Protein AF-A0A101AL68-F1 (afdb_monomer)

Sequence (251 aa):
MGITVAVKVLGAETIEESASRLRWLVDSQDAKARQTELLWCRTDDALAAAITIKASRQQLGAQGELRYRAATPAPEAPRRSYLDDWSFAATLPALMWPTWCEKLLADTSVDADMRRALSIATLIVGSNITIGGAEKLLSARPSHRTVNEQLELLYSLPRWNSICRTLISLSDYLVTQGSEIDYARRRKLVYSARLEWQDWLRIRGESADETLPRTAPQQPDQALVHLRRLGIDEPVEWHPPLKIIGVADLT

Nearest PDB structures (foldseek):
  6veh-assembly1_A  TM=2.221E-01  e=4.799E+00  synthetic construct
  7p0h-assembly2_B  TM=1.847E-01  e=5.526E+00  synthetic construct

Structure (mmCIF, N/CA/C/O backbone):
data_AF-A0A101AL68-F1
#
_entry.id   AF-A0A101AL68-F1
#
loop_
_atom_site.group_PDB
_atom_site.id
_atom_site.type_symbol
_atom_site.label_atom_id
_atom_site.label_alt_id
_atom_site.label_comp_id
_atom_site.label_asym_id
_atom_site.label_entity_id
_atom_site.label_seq_id
_atom_site.pdbx_PDB_ins_code
_atom_site.Cartn_x
_atom_site.Cartn_y
_atom_site.Cartn_z
_atom_site.occupancy
_atom_site.B_iso_or_equiv
_atom_site.auth_seq_id
_atom_site.auth_comp_id
_atom_site.auth_asym_id
_atom_site.auth_atom_id
_atom_site.pdbx_PDB_model_num
ATOM 1 N N . MET A 1 1 ? -19.527 -3.388 33.905 1.00 48.84 1 MET A N 1
ATOM 2 C CA . MET A 1 1 ? -19.255 -2.333 32.900 1.00 48.84 1 MET A CA 1
ATOM 3 C C . MET A 1 1 ? -18.747 -2.898 31.571 1.00 48.84 1 MET A C 1
ATOM 5 O O . MET A 1 1 ? -19.341 -2.564 30.557 1.00 48.84 1 MET A O 1
ATOM 9 N N . GLY A 1 2 ? -17.742 -3.789 31.546 1.00 54.50 2 GLY A N 1
ATOM 10 C CA . GLY A 1 2 ? -17.200 -4.354 30.290 1.00 54.50 2 GLY A CA 1
ATOM 11 C C . GLY A 1 2 ? -18.216 -5.092 29.400 1.00 54.50 2 GLY A C 1
ATOM 12 O O . GLY A 1 2 ? -18.277 -4.833 28.205 1.00 54.50 2 GLY A O 1
ATOM 13 N N . ILE A 1 3 ? -19.088 -5.925 29.981 1.00 53.38 3 ILE A N 1
ATOM 14 C CA . ILE A 1 3 ? -20.116 -6.673 29.226 1.00 53.38 3 ILE A CA 1
ATOM 15 C C . ILE A 1 3 ? -21.142 -5.728 28.574 1.00 53.38 3 ILE A C 1
ATOM 17 O O . ILE A 1 3 ? -21.528 -5.925 27.430 1.00 53.38 3 ILE A O 1
ATOM 21 N N . THR A 1 4 ? -21.548 -4.654 29.258 1.00 59.78 4 THR A N 1
ATOM 22 C CA . THR A 1 4 ? -22.505 -3.670 28.722 1.00 59.78 4 THR A CA 1
ATOM 23 C C . THR A 1 4 ? -21.930 -2.891 27.537 1.00 59.78 4 THR A C 1
ATOM 25 O O . THR A 1 4 ? -22.662 -2.567 26.606 1.00 59.78 4 THR A O 1
ATOM 28 N N . VAL A 1 5 ? -20.624 -2.602 27.553 1.00 61.53 5 VAL A N 1
ATOM 29 C CA . VAL A 1 5 ? -19.927 -1.968 26.424 1.00 61.53 5 VAL A CA 1
ATOM 30 C C . VAL A 1 5 ? -19.798 -2.951 25.263 1.00 61.53 5 VAL A C 1
ATOM 32 O O . VAL A 1 5 ? -20.159 -2.593 24.149 1.00 61.53 5 VAL A O 1
ATOM 35 N N . ALA A 1 6 ? -19.393 -4.198 25.520 1.00 66.88 6 ALA A N 1
ATOM 36 C CA . ALA A 1 6 ? -19.307 -5.234 24.490 1.00 66.88 6 ALA A CA 1
ATOM 37 C C . ALA A 1 6 ? -20.660 -5.475 23.794 1.00 66.88 6 ALA A C 1
ATOM 39 O O . ALA A 1 6 ? -20.727 -5.481 22.571 1.00 66.88 6 ALA A O 1
ATOM 40 N N . VAL A 1 7 ? -21.758 -5.561 24.553 1.00 66.31 7 VAL A N 1
ATOM 41 C CA . VAL A 1 7 ? -23.117 -5.713 23.999 1.00 66.31 7 VAL A CA 1
ATOM 42 C C . VAL A 1 7 ? -23.537 -4.490 23.177 1.00 66.31 7 VAL A C 1
ATOM 44 O O . VAL A 1 7 ? -24.145 -4.643 22.123 1.00 66.31 7 VAL A O 1
ATOM 47 N N . LYS A 1 8 ? -23.181 -3.268 23.598 1.00 68.44 8 LYS A N 1
ATOM 48 C CA . LYS A 1 8 ? -23.453 -2.050 22.814 1.00 68.44 8 LYS A CA 1
ATOM 49 C C . LYS A 1 8 ? -22.601 -1.949 21.547 1.00 68.44 8 LYS A C 1
ATOM 51 O O . LYS A 1 8 ? -23.062 -1.370 20.571 1.00 68.44 8 LYS A O 1
ATOM 56 N N . VAL A 1 9 ? -21.375 -2.464 21.552 1.00 72.75 9 VAL A N 1
ATOM 57 C CA . VAL A 1 9 ? -20.503 -2.481 20.367 1.00 72.75 9 VAL A CA 1
ATOM 58 C C . VAL A 1 9 ? -20.980 -3.538 19.369 1.00 72.75 9 VAL A C 1
ATOM 60 O O . VAL A 1 9 ? -21.075 -3.238 18.183 1.00 72.75 9 VAL A O 1
ATOM 63 N N . LEU A 1 10 ? -21.343 -4.732 19.842 1.00 73.25 10 LEU A N 1
ATOM 64 C CA . LEU A 1 10 ? -21.830 -5.837 19.005 1.00 73.25 10 LEU A CA 1
ATOM 65 C C . LEU A 1 10 ? -23.271 -5.641 18.512 1.00 73.25 10 LEU A C 1
ATOM 67 O O . LEU A 1 10 ? -23.647 -6.204 17.494 1.00 73.25 10 LEU A O 1
ATOM 71 N N . GLY A 1 11 ? -24.075 -4.849 19.224 1.00 71.06 11 GLY A N 1
ATOM 72 C CA . GLY A 1 11 ? -25.454 -4.530 18.848 1.00 71.06 11 GLY A CA 1
ATOM 73 C C . GLY A 1 11 ? -25.608 -3.328 17.912 1.00 71.06 11 GLY A C 1
ATOM 74 O O . GLY A 1 11 ? -26.723 -2.837 17.769 1.00 71.06 11 GLY A O 1
ATOM 75 N N . ALA A 1 12 ? -24.522 -2.787 17.353 1.00 80.25 12 ALA A N 1
ATOM 76 C CA . ALA A 1 12 ? -24.603 -1.735 16.340 1.00 80.25 12 ALA A CA 1
ATOM 77 C C . ALA A 1 12 ? -24.839 -2.346 14.949 1.00 80.25 12 ALA A C 1
ATOM 79 O O . ALA A 1 12 ? -24.386 -3.454 14.670 1.00 80.25 12 ALA A O 1
ATOM 80 N N . GLU A 1 13 ? -25.525 -1.621 14.067 1.00 78.31 13 GLU A N 1
ATOM 81 C CA . GLU A 1 13 ? -25.899 -2.147 12.744 1.00 78.31 13 GLU A CA 1
ATOM 82 C C . GLU A 1 13 ? -24.726 -2.142 11.753 1.00 78.31 13 GLU A C 1
ATOM 84 O O . GLU A 1 13 ? -24.765 -2.823 10.728 1.00 78.31 13 GLU A O 1
ATOM 89 N N . THR A 1 14 ? -23.664 -1.380 12.046 1.00 85.88 14 THR A N 1
ATOM 90 C CA . THR A 1 14 ? -22.509 -1.218 11.155 1.00 85.88 14 THR A CA 1
ATOM 91 C C . THR A 1 14 ? -21.177 -1.237 11.904 1.00 85.88 14 THR A C 1
ATOM 93 O O . THR A 1 14 ? -21.075 -0.784 13.045 1.00 85.88 14 THR A O 1
ATOM 96 N N . ILE A 1 15 ? -20.119 -1.676 11.211 1.00 86.31 15 ILE A N 1
ATOM 97 C CA . ILE A 1 15 ? -18.734 -1.663 11.717 1.00 86.31 15 ILE A CA 1
ATOM 98 C C . ILE A 1 15 ? -18.300 -0.241 12.111 1.00 86.31 15 ILE A C 1
ATOM 100 O O . ILE A 1 15 ? -17.622 -0.061 13.119 1.00 86.31 15 ILE A O 1
ATOM 104 N N . GLU A 1 16 ? -18.704 0.779 11.349 1.00 86.69 16 GLU A N 1
ATOM 105 C CA . GLU A 1 16 ? -18.367 2.187 11.614 1.00 86.69 16 GLU A CA 1
ATOM 106 C C . GLU A 1 16 ? -18.960 2.681 12.944 1.00 86.69 16 GLU A C 1
ATOM 108 O O . GLU A 1 16 ? -18.295 3.368 13.727 1.00 86.69 16 GLU A O 1
ATOM 113 N N . GLU A 1 17 ? -20.204 2.296 13.227 1.00 86.25 17 GLU A N 1
ATOM 114 C CA . GLU A 1 17 ? -20.881 2.647 14.468 1.00 86.25 17 GLU A CA 1
ATOM 115 C C . GLU A 1 17 ? -20.278 1.895 15.662 1.00 86.25 17 GLU A C 1
ATOM 117 O O . GLU A 1 17 ? -19.965 2.512 16.687 1.00 86.25 17 GLU A O 1
ATOM 122 N N . SER A 1 18 ? -20.031 0.588 15.518 1.00 85.81 18 SER A N 1
ATOM 123 C CA . SER A 1 18 ? -19.309 -0.212 16.516 1.00 85.81 18 SER A CA 1
ATOM 124 C C . SER A 1 18 ? -17.944 0.398 16.842 1.00 85.81 18 SER A C 1
ATOM 126 O O . SER A 1 18 ? -17.601 0.575 18.012 1.00 85.81 18 SER A O 1
ATOM 128 N N . ALA A 1 19 ? -17.183 0.778 15.815 1.00 86.69 19 ALA A N 1
ATOM 129 C CA . ALA A 1 19 ? -15.858 1.370 15.952 1.00 86.69 19 ALA A CA 1
ATOM 130 C C . ALA A 1 19 ? -15.898 2.732 16.648 1.00 86.69 19 ALA A C 1
ATOM 132 O O . ALA A 1 19 ? -15.081 3.009 17.524 1.00 86.69 19 ALA A O 1
ATOM 133 N N . SER A 1 20 ? -16.881 3.569 16.311 1.00 87.31 20 SER A N 1
ATOM 134 C CA . SER A 1 20 ? -17.106 4.853 16.984 1.00 87.31 20 SER A CA 1
ATOM 135 C C . SER A 1 20 ? -17.382 4.672 18.479 1.00 87.31 20 SER A C 1
ATOM 137 O O . SER A 1 20 ? -16.854 5.420 19.300 1.00 87.31 20 SER A O 1
ATOM 139 N N . ARG A 1 21 ? -18.146 3.636 18.849 1.00 87.62 21 ARG A N 1
ATOM 140 C CA . ARG A 1 21 ? -18.435 3.288 20.251 1.00 87.62 21 ARG A CA 1
ATOM 141 C C . ARG A 1 21 ? -17.226 2.695 20.985 1.00 87.62 21 ARG A C 1
ATOM 143 O O . ARG A 1 21 ? -17.147 2.832 22.205 1.00 87.62 21 ARG A O 1
ATOM 150 N N . LEU A 1 22 ? -16.298 2.055 20.270 1.00 86.62 22 LEU A N 1
ATOM 151 C CA . LEU A 1 22 ? -15.074 1.466 20.827 1.00 86.62 22 LEU A CA 1
ATOM 152 C C . LEU A 1 22 ? -13.919 2.478 20.952 1.00 86.62 22 LEU A C 1
ATOM 154 O O . LEU A 1 22 ? -13.012 2.276 21.754 1.00 86.62 22 LEU A O 1
ATOM 158 N N . ARG A 1 23 ? -13.960 3.582 20.196 1.00 86.88 23 ARG A N 1
ATOM 159 C CA . ARG A 1 23 ? -12.843 4.529 20.044 1.00 86.88 23 ARG A CA 1
ATOM 160 C C . ARG A 1 23 ? -12.264 5.044 21.362 1.00 86.88 23 ARG A C 1
ATOM 162 O O . ARG A 1 23 ? -11.053 5.025 21.525 1.00 86.88 23 ARG A O 1
ATOM 169 N N . TRP A 1 24 ? -13.108 5.411 22.327 1.00 87.44 24 TRP A N 1
ATOM 170 C CA . TRP A 1 24 ? -12.647 5.905 23.634 1.00 87.44 24 TRP A CA 1
ATOM 171 C C . TRP A 1 24 ? -11.748 4.900 24.373 1.00 87.44 24 TRP A C 1
ATOM 173 O O . TRP A 1 24 ? -10.845 5.301 25.104 1.00 87.44 24 TRP A O 1
ATOM 183 N N . LEU A 1 25 ? -11.990 3.596 24.191 1.00 85.50 25 LEU A N 1
ATOM 184 C CA . LEU A 1 25 ? -11.194 2.547 24.815 1.00 85.50 25 LEU A CA 1
ATOM 185 C C . LEU A 1 25 ? -9.835 2.445 24.130 1.00 85.50 25 LEU A C 1
ATOM 187 O O . LEU A 1 25 ? -8.821 2.409 24.820 1.00 85.50 25 LEU A O 1
ATOM 191 N N . VAL A 1 26 ? -9.812 2.459 22.795 1.00 85.44 26 VAL A N 1
ATOM 192 C CA . VAL A 1 26 ? -8.568 2.468 22.011 1.00 85.44 26 VAL A CA 1
ATOM 193 C C . VAL A 1 26 ? -7.727 3.694 22.366 1.00 85.44 26 VAL A C 1
ATOM 195 O O . VAL A 1 26 ? -6.546 3.558 22.661 1.00 85.44 26 VAL A O 1
ATOM 198 N N . ASP A 1 27 ? -8.337 4.875 22.442 1.00 85.81 27 ASP A N 1
ATOM 199 C CA . ASP A 1 27 ? -7.639 6.120 22.780 1.00 85.81 27 ASP A CA 1
ATOM 200 C C . ASP A 1 27 ? -7.044 6.105 24.199 1.00 85.81 27 ASP A C 1
ATOM 202 O O . ASP A 1 27 ? -6.038 6.765 24.456 1.00 85.81 27 ASP A O 1
ATOM 206 N N . SER A 1 28 ? -7.632 5.333 25.121 1.00 84.94 28 SER A N 1
ATOM 207 C CA . SER A 1 28 ? -7.125 5.176 26.490 1.00 84.94 28 SER A CA 1
ATOM 208 C C . SER A 1 28 ? -5.932 4.218 26.612 1.00 84.94 28 SER A C 1
ATOM 210 O O . SER A 1 28 ? -5.265 4.198 27.648 1.00 84.94 28 SER A O 1
ATOM 212 N N . GLN A 1 29 ? -5.651 3.423 25.576 1.00 85.44 29 GLN A N 1
ATOM 213 C CA . GLN A 1 29 ? -4.547 2.470 25.574 1.00 85.44 29 GLN A CA 1
ATOM 214 C C . GLN A 1 29 ? -3.215 3.127 25.191 1.00 85.44 29 GLN A C 1
ATOM 216 O O . GLN A 1 29 ? -3.126 3.969 24.288 1.00 85.44 29 GLN A O 1
ATOM 221 N N . ASP A 1 30 ? -2.128 2.649 25.800 1.00 86.62 30 ASP A N 1
ATOM 222 C CA . ASP A 1 30 ? -0.790 3.017 25.351 1.00 86.62 30 ASP A CA 1
ATOM 223 C C . ASP A 1 30 ? -0.505 2.505 23.921 1.00 86.62 30 ASP A C 1
ATOM 225 O O . ASP A 1 30 ? -1.186 1.632 23.376 1.00 86.62 30 ASP A O 1
ATOM 229 N N . ALA A 1 31 ? 0.505 3.084 23.267 1.00 81.50 31 ALA A N 1
ATOM 230 C CA . ALA A 1 31 ? 0.826 2.755 21.877 1.00 81.50 31 ALA A CA 1
ATOM 231 C C . ALA A 1 31 ? 1.246 1.285 21.674 1.00 81.50 31 ALA A C 1
ATOM 233 O O . ALA A 1 31 ? 0.980 0.712 20.617 1.00 81.50 31 ALA A O 1
ATOM 234 N N . LYS A 1 32 ? 1.882 0.663 22.674 1.00 83.38 32 LYS A N 1
ATOM 235 C CA . LYS A 1 32 ? 2.374 -0.718 22.593 1.00 83.38 32 LYS A CA 1
ATOM 236 C C . LYS A 1 32 ? 1.227 -1.718 22.729 1.00 83.38 32 LYS A C 1
ATOM 238 O O . LYS A 1 32 ? 1.194 -2.702 21.989 1.00 83.38 32 LYS A O 1
ATOM 243 N N . ALA A 1 33 ? 0.297 -1.464 23.645 1.00 81.62 33 ALA A N 1
ATOM 244 C CA . ALA A 1 33 ? -0.925 -2.235 23.822 1.00 81.62 33 ALA A CA 1
ATOM 245 C C . ALA A 1 33 ? -1.748 -2.229 22.529 1.00 81.62 33 ALA A C 1
ATOM 247 O O . ALA A 1 33 ? -2.034 -3.299 21.997 1.00 81.62 33 ALA A O 1
ATOM 248 N N . ARG A 1 34 ? -1.969 -1.049 21.933 1.00 82.75 34 ARG A N 1
ATOM 249 C CA . ARG A 1 34 ? -2.673 -0.923 20.645 1.00 82.75 34 ARG A CA 1
ATOM 250 C C . ARG A 1 34 ? -1.986 -1.661 19.509 1.00 82.75 34 ARG A C 1
ATOM 252 O O . ARG A 1 34 ? -2.632 -2.369 18.745 1.00 82.75 34 ARG A O 1
ATOM 259 N N . GLN A 1 35 ? -0.667 -1.513 19.383 1.00 81.50 35 GLN A N 1
ATOM 260 C CA . GLN A 1 35 ? 0.085 -2.231 18.355 1.00 81.50 35 GLN A CA 1
ATOM 261 C C . GLN A 1 35 ? -0.032 -3.747 18.541 1.00 81.50 35 GLN A C 1
ATOM 263 O O . GLN A 1 35 ? -0.154 -4.476 17.561 1.00 81.50 35 GLN A O 1
ATOM 268 N N . THR A 1 36 ? -0.013 -4.215 19.790 1.00 83.88 36 THR A N 1
ATOM 269 C CA . THR A 1 36 ? -0.217 -5.628 20.110 1.00 83.88 36 THR A CA 1
ATOM 270 C C . THR A 1 36 ? -1.622 -6.063 19.703 1.00 83.88 36 THR A C 1
ATOM 272 O O . THR A 1 36 ? -1.741 -7.029 18.966 1.00 83.88 36 THR A O 1
ATOM 275 N N . GLU A 1 37 ? -2.667 -5.321 20.067 1.00 83.69 37 GLU A N 1
ATOM 276 C CA . GLU A 1 37 ? -4.055 -5.627 19.685 1.00 83.69 37 GLU A CA 1
ATOM 277 C C . GLU A 1 37 ? -4.233 -5.711 18.155 1.00 83.69 37 GLU A C 1
ATOM 279 O O . GLU A 1 37 ? -4.806 -6.666 17.630 1.00 83.69 37 GLU A O 1
ATOM 284 N N . LEU A 1 38 ? -3.637 -4.777 17.409 1.00 84.75 38 LEU A N 1
ATOM 285 C CA . LEU A 1 38 ? -3.665 -4.783 15.942 1.00 84.75 38 LEU A CA 1
ATOM 286 C C . LEU A 1 38 ? -2.957 -5.998 15.324 1.00 84.75 38 LEU A C 1
ATOM 288 O O . LEU A 1 38 ? -3.383 -6.495 14.282 1.00 84.75 38 LEU A O 1
ATOM 292 N N . LEU A 1 39 ? -1.895 -6.507 15.954 1.00 82.81 39 LEU A N 1
ATOM 293 C CA . LEU A 1 39 ? -1.222 -7.726 15.491 1.00 82.81 39 LEU A CA 1
ATOM 294 C C . LEU A 1 39 ? -2.100 -8.973 15.679 1.00 82.81 39 LEU A C 1
ATOM 296 O O . LEU A 1 39 ? -2.004 -9.909 14.883 1.00 82.81 39 LEU A O 1
ATOM 300 N N . TRP A 1 40 ? -2.963 -8.979 16.697 1.00 83.75 40 TRP A N 1
ATOM 301 C CA . TRP A 1 40 ? -3.857 -10.098 17.015 1.00 83.75 40 TRP A CA 1
ATOM 302 C C . TRP A 1 40 ? -5.105 -10.117 16.127 1.00 83.75 40 TRP A C 1
ATOM 304 O O . TRP A 1 40 ? -5.641 -11.188 15.854 1.00 83.75 40 TRP A O 1
ATOM 314 N N . CYS A 1 41 ? -5.461 -8.981 15.518 1.00 84.62 41 CYS A N 1
ATOM 315 C CA . CYS A 1 41 ? -6.544 -8.884 14.531 1.00 84.62 41 CYS A CA 1
ATOM 316 C C . CYS A 1 41 ? -6.396 -9.863 13.346 1.00 84.62 41 CYS A C 1
ATOM 318 O O . CYS A 1 41 ? -7.359 -10.125 12.629 1.00 84.62 41 CYS A O 1
ATOM 320 N N . ARG A 1 42 ? -5.195 -10.408 13.095 1.00 80.12 42 ARG A N 1
ATOM 321 C CA . ARG A 1 42 ? -4.991 -11.457 12.082 1.00 80.12 42 ARG A CA 1
ATOM 322 C C . ARG A 1 42 ? -5.593 -12.805 12.491 1.00 80.12 42 ARG A C 1
ATOM 324 O O . ARG A 1 42 ? -5.991 -13.568 11.613 1.00 80.12 42 ARG A O 1
ATOM 331 N N . THR A 1 43 ? -5.585 -13.113 13.783 1.00 80.62 43 THR A N 1
ATOM 332 C CA . THR A 1 43 ? -6.052 -14.382 14.362 1.00 80.62 43 THR A CA 1
ATOM 333 C C . THR A 1 43 ? -7.461 -14.297 14.940 1.00 80.62 43 THR A C 1
ATOM 335 O O . THR A 1 43 ? -8.079 -15.337 15.148 1.00 80.62 43 THR A O 1
ATOM 338 N N . ASP A 1 44 ? -7.956 -13.085 15.184 1.00 79.62 44 ASP A N 1
ATOM 339 C CA . ASP A 1 44 ? -9.293 -12.840 15.720 1.00 79.62 44 ASP A CA 1
ATOM 340 C C . ASP A 1 44 ? -10.409 -13.083 14.692 1.00 79.62 44 ASP A C 1
ATOM 342 O O . ASP A 1 44 ? -10.183 -13.204 13.483 1.00 79.62 44 ASP A O 1
ATOM 346 N N . ASP A 1 45 ? -11.647 -13.113 15.194 1.00 85.00 45 ASP A N 1
ATOM 347 C CA . ASP A 1 45 ? -12.843 -13.079 14.358 1.00 85.00 45 ASP A CA 1
ATOM 348 C C . ASP A 1 45 ? -12.839 -11.845 13.438 1.00 85.00 45 ASP A C 1
ATOM 350 O O . ASP A 1 45 ? -12.492 -10.735 13.853 1.00 85.00 45 ASP A O 1
ATOM 354 N N . ALA A 1 46 ? -13.244 -12.035 12.179 1.00 84.81 46 ALA A N 1
ATOM 355 C CA . ALA A 1 46 ? -13.141 -11.008 11.145 1.00 84.81 46 ALA A CA 1
ATOM 356 C C . ALA A 1 46 ? -13.929 -9.733 11.488 1.00 84.81 46 ALA A C 1
ATOM 358 O O . ALA A 1 46 ? -13.483 -8.635 11.151 1.00 84.81 46 ALA A O 1
ATOM 359 N N . LEU A 1 47 ? -15.071 -9.858 12.175 1.00 86.06 47 LEU A N 1
ATOM 360 C CA . LEU A 1 47 ? -15.879 -8.708 12.571 1.00 86.06 47 LEU A CA 1
ATOM 361 C C . LEU A 1 47 ? -15.211 -7.935 13.713 1.00 86.06 47 LEU A C 1
ATOM 363 O O . LEU A 1 47 ? -15.118 -6.710 13.650 1.00 86.06 47 LEU A O 1
ATOM 367 N N . ALA A 1 48 ? -14.708 -8.641 14.728 1.00 85.12 48 ALA A N 1
ATOM 368 C CA . ALA A 1 48 ? -13.999 -8.025 15.849 1.00 85.12 48 ALA A CA 1
ATOM 369 C C . ALA A 1 48 ? -12.731 -7.293 15.376 1.00 85.12 48 ALA A C 1
ATOM 371 O O . ALA A 1 48 ? -12.545 -6.116 15.688 1.00 85.12 48 ALA A O 1
ATOM 372 N N . ALA A 1 49 ? -11.925 -7.951 14.537 1.00 87.56 49 ALA A N 1
ATOM 373 C CA . ALA A 1 49 ? -10.742 -7.365 13.918 1.00 87.56 49 ALA A CA 1
ATOM 374 C C . ALA A 1 49 ? -11.082 -6.092 13.126 1.00 87.56 49 ALA A C 1
ATOM 376 O O . ALA A 1 49 ? -10.425 -5.061 13.284 1.00 87.56 49 ALA A O 1
ATOM 377 N N . ALA A 1 50 ? -12.142 -6.134 12.311 1.00 89.50 50 ALA A N 1
ATOM 378 C CA . ALA A 1 50 ? -12.571 -4.986 11.524 1.00 89.50 50 ALA A CA 1
ATOM 379 C C . ALA A 1 50 ? -12.968 -3.792 12.410 1.00 89.50 50 ALA A C 1
ATOM 381 O O . ALA A 1 50 ? -12.571 -2.658 12.133 1.00 89.50 50 ALA A O 1
ATOM 382 N N . ILE A 1 51 ? -13.700 -4.037 13.502 1.00 89.00 51 ILE A N 1
ATOM 383 C CA . ILE A 1 51 ? -14.100 -2.997 14.461 1.00 89.00 51 ILE A CA 1
ATOM 384 C C . ILE A 1 51 ? -12.869 -2.383 15.142 1.00 89.00 51 ILE A C 1
ATOM 386 O O . ILE A 1 51 ? -12.750 -1.156 15.172 1.00 89.00 51 ILE A O 1
ATOM 390 N N . THR A 1 52 ? -11.936 -3.200 15.641 1.00 89.94 52 THR A N 1
ATOM 391 C CA . THR A 1 52 ? -10.712 -2.723 16.310 1.00 89.94 52 THR A CA 1
ATOM 392 C C . THR A 1 52 ? -9.828 -1.903 15.370 1.00 89.94 52 THR A C 1
ATOM 394 O O . THR A 1 52 ? -9.386 -0.805 15.730 1.00 89.94 52 THR A O 1
ATOM 397 N N . ILE A 1 53 ? -9.617 -2.371 14.135 1.00 91.56 53 ILE A N 1
ATOM 398 C CA . ILE A 1 53 ? -8.847 -1.637 13.119 1.00 91.56 53 ILE A CA 1
ATOM 399 C C . ILE A 1 53 ? -9.505 -0.287 12.824 1.00 91.56 53 ILE A C 1
ATOM 401 O O . ILE A 1 53 ? -8.833 0.746 12.776 1.00 91.56 53 ILE A O 1
ATOM 405 N N . LYS A 1 54 ? -10.829 -0.278 12.643 1.00 92.06 54 LYS A N 1
ATOM 406 C CA . LYS A 1 54 ? -11.583 0.936 12.323 1.00 92.06 54 LYS A CA 1
ATOM 407 C C . LYS A 1 54 ? -11.578 1.936 13.480 1.00 92.06 54 LYS A C 1
ATOM 409 O O . LYS A 1 54 ? -11.466 3.140 13.247 1.00 92.06 54 LYS A O 1
ATOM 414 N N . ALA A 1 55 ? -11.648 1.451 14.718 1.00 89.94 55 ALA A N 1
ATOM 415 C CA . ALA A 1 55 ? -11.553 2.277 15.917 1.00 89.94 55 ALA A CA 1
ATOM 416 C C . ALA A 1 55 ? -10.160 2.914 16.058 1.00 89.94 55 ALA A C 1
ATOM 418 O O . ALA A 1 55 ? -10.071 4.087 16.411 1.00 89.94 55 ALA A O 1
ATOM 419 N N . SER A 1 56 ? -9.106 2.179 15.685 1.00 90.38 56 SER A N 1
ATOM 420 C CA . SER A 1 56 ? -7.698 2.605 15.763 1.00 90.38 56 SER A CA 1
ATOM 421 C C . SER A 1 56 ? -7.220 3.467 14.591 1.00 90.38 56 SER A C 1
ATOM 423 O O . SER A 1 56 ? -6.055 3.868 14.541 1.00 90.38 56 SER A O 1
ATOM 425 N N . ARG A 1 57 ? -8.088 3.734 13.607 1.00 89.69 57 ARG A N 1
ATOM 426 C CA . ARG A 1 57 ? -7.706 4.313 12.313 1.00 89.69 57 ARG A CA 1
ATOM 427 C C . ARG A 1 57 ? -6.896 5.606 12.435 1.00 89.69 57 ARG A C 1
ATOM 429 O O . ARG A 1 57 ? -5.872 5.739 11.772 1.00 89.69 57 ARG A O 1
ATOM 436 N N . GLN A 1 58 ? -7.316 6.528 13.304 1.00 86.38 58 GLN A N 1
ATOM 437 C CA . GLN A 1 58 ? -6.676 7.843 13.457 1.00 86.38 58 GLN A CA 1
ATOM 438 C C . GLN A 1 58 ? -5.222 7.759 13.940 1.00 86.38 58 GLN A C 1
ATOM 440 O O . GLN A 1 58 ? -4.473 8.722 13.802 1.00 86.38 58 GLN A O 1
ATOM 445 N N . GLN A 1 59 ? -4.814 6.619 14.500 1.00 87.31 59 GLN A N 1
ATOM 446 C CA . GLN A 1 59 ? -3.473 6.420 15.038 1.00 87.31 59 GLN A CA 1
ATOM 447 C C . GLN A 1 59 ? -2.597 5.499 14.179 1.00 87.31 59 GLN A C 1
ATOM 449 O O . GLN A 1 59 ? -1.449 5.244 14.539 1.00 87.31 59 GLN A O 1
ATOM 454 N N . LEU A 1 60 ? -3.111 5.008 13.046 1.00 87.31 60 LEU A N 1
ATOM 455 C CA . LEU A 1 60 ? -2.379 4.134 12.124 1.00 87.31 60 LEU A CA 1
ATOM 456 C C . LEU A 1 60 ? -1.370 4.887 11.242 1.00 87.31 60 LEU A C 1
ATOM 458 O O . LEU A 1 60 ? -0.391 4.290 10.783 1.00 87.31 60 LEU A O 1
ATOM 462 N N . GLY A 1 61 ? -1.626 6.171 10.973 1.00 90.00 61 GLY A N 1
ATOM 463 C CA . GLY A 1 61 ? -0.901 6.951 9.968 1.00 90.00 61 GLY A CA 1
ATOM 464 C C . GLY A 1 61 ? -1.076 6.407 8.543 1.00 90.00 61 GLY A C 1
ATOM 465 O O . GLY A 1 61 ? -1.803 5.438 8.303 1.00 90.00 61 GLY A O 1
ATOM 466 N N . ALA A 1 62 ? -0.369 7.007 7.582 1.00 91.62 62 ALA A N 1
ATOM 467 C CA . ALA A 1 62 ? -0.530 6.709 6.156 1.00 91.62 62 ALA A CA 1
ATOM 468 C C . ALA A 1 62 ? -0.315 5.221 5.818 1.00 91.62 62 ALA A C 1
ATOM 470 O O . ALA A 1 62 ? -1.124 4.573 5.152 1.00 91.62 62 ALA A O 1
ATOM 471 N N . GLN A 1 63 ? 0.784 4.652 6.319 1.00 92.88 63 GLN A N 1
ATOM 472 C CA . GLN A 1 63 ? 1.148 3.261 6.053 1.00 92.88 63 GLN A CA 1
ATOM 473 C C . GLN A 1 63 ? 0.182 2.283 6.712 1.00 92.88 63 GLN A C 1
ATOM 475 O O . GLN A 1 63 ? -0.192 1.286 6.098 1.00 92.88 63 GLN A O 1
ATOM 480 N N . GLY A 1 64 ? -0.210 2.543 7.962 1.00 91.69 64 GLY A N 1
ATOM 481 C CA . GLY A 1 64 ? -1.113 1.662 8.685 1.00 91.69 64 GLY A CA 1
ATOM 482 C C . GLY A 1 64 ? -2.505 1.643 8.054 1.00 91.69 64 GLY A C 1
ATOM 483 O O . GLY A 1 64 ? -3.070 0.563 7.900 1.00 91.69 64 GLY A O 1
ATOM 484 N N . GLU A 1 65 ? -3.021 2.789 7.590 1.00 94.25 65 GLU A N 1
ATOM 485 C CA . GLU A 1 65 ? -4.305 2.823 6.880 1.00 94.25 65 GLU A CA 1
ATOM 486 C C . GLU A 1 65 ? -4.300 1.970 5.604 1.00 94.25 65 GLU A C 1
ATOM 488 O O . GLU A 1 65 ? -5.284 1.281 5.327 1.00 94.25 65 GLU A O 1
ATOM 493 N N . LEU A 1 66 ? -3.194 1.965 4.855 1.00 94.69 66 LEU A N 1
ATOM 494 C CA . LEU A 1 66 ? -3.040 1.123 3.666 1.00 94.69 66 LEU A CA 1
ATOM 495 C C . LEU A 1 66 ? -2.891 -0.357 4.038 1.00 94.69 66 LEU A C 1
ATOM 497 O O . LEU A 1 66 ? -3.602 -1.209 3.502 1.00 94.69 66 LEU A O 1
ATOM 501 N N . ARG A 1 67 ? -2.002 -0.674 4.986 1.00 94.75 67 ARG A N 1
ATOM 502 C CA . ARG A 1 67 ? -1.721 -2.052 5.421 1.00 94.75 67 ARG A CA 1
ATOM 503 C C . ARG A 1 67 ? -2.959 -2.749 5.962 1.00 94.75 67 ARG A C 1
ATOM 505 O O . ARG A 1 67 ? -3.252 -3.859 5.540 1.00 94.75 67 ARG A O 1
ATOM 512 N N . TYR A 1 68 ? -3.695 -2.082 6.842 1.00 94.00 68 TYR A N 1
ATOM 513 C CA . TYR A 1 68 ? -4.912 -2.617 7.451 1.00 94.00 68 TYR A CA 1
ATOM 514 C C . TYR A 1 68 ? -6.178 -2.324 6.632 1.00 94.00 68 TYR A C 1
ATOM 516 O O . TYR A 1 68 ? -7.295 -2.548 7.099 1.00 94.00 68 TYR A O 1
ATOM 524 N N . ARG A 1 69 ? -6.028 -1.779 5.414 1.00 94.12 69 ARG A N 1
ATOM 525 C CA . ARG A 1 69 ? -7.138 -1.459 4.502 1.00 94.12 69 ARG A CA 1
ATOM 526 C C . ARG A 1 69 ? -8.226 -0.603 5.177 1.00 94.12 69 ARG A C 1
ATOM 528 O O . ARG A 1 69 ? -9.413 -0.734 4.874 1.00 94.12 69 ARG A O 1
ATOM 535 N N . ALA A 1 70 ? -7.828 0.292 6.085 1.00 92.75 70 ALA A N 1
ATOM 536 C CA . ALA A 1 70 ? -8.700 0.997 7.035 1.00 92.75 70 ALA A CA 1
ATOM 537 C C . ALA A 1 70 ? -9.741 1.924 6.371 1.00 92.75 70 ALA A C 1
ATOM 539 O O . ALA A 1 70 ? -10.770 2.268 6.966 1.00 92.75 70 ALA A O 1
ATOM 540 N N . ALA A 1 71 ? -9.493 2.322 5.119 1.00 90.94 71 ALA A N 1
ATOM 541 C CA . ALA A 1 71 ? -10.392 3.162 4.330 1.00 90.94 71 ALA A CA 1
ATOM 542 C C . ALA A 1 71 ? -11.598 2.403 3.731 1.00 90.94 71 ALA A C 1
ATOM 544 O O . ALA A 1 71 ? -12.532 3.034 3.222 1.00 90.94 71 ALA A O 1
ATOM 545 N N . THR A 1 72 ? -11.609 1.069 3.807 1.00 90.88 72 THR A N 1
ATOM 546 C CA . THR A 1 72 ? -12.740 0.231 3.373 1.00 90.88 72 THR A CA 1
ATOM 547 C C . THR A 1 72 ? -13.843 0.161 4.443 1.00 90.88 72 THR A C 1
ATOM 549 O O . THR A 1 72 ? -13.596 0.482 5.613 1.00 90.88 72 THR A O 1
ATOM 552 N N . PRO A 1 73 ? -15.080 -0.229 4.077 1.00 86.38 73 PRO A N 1
ATOM 553 C CA . PRO A 1 73 ? -16.148 -0.468 5.052 1.00 86.38 73 PRO A CA 1
ATOM 554 C C . PRO A 1 73 ? -15.845 -1.627 6.013 1.00 86.38 73 PRO A C 1
ATOM 556 O O . PRO A 1 73 ? -16.186 -1.546 7.189 1.00 86.38 73 PRO A O 1
ATOM 559 N N . ALA A 1 74 ? -15.176 -2.671 5.519 1.00 87.69 74 ALA A N 1
ATOM 560 C CA . ALA A 1 74 ? -14.777 -3.852 6.279 1.00 87.69 74 ALA A CA 1
ATOM 561 C C . ALA A 1 74 ? -13.246 -4.004 6.214 1.00 87.69 74 ALA A C 1
ATOM 563 O O . ALA A 1 74 ? -12.742 -4.720 5.346 1.00 87.69 74 ALA A O 1
ATOM 564 N N . PRO A 1 75 ? -12.498 -3.276 7.064 1.00 91.06 75 PRO A N 1
ATOM 565 C CA . PRO A 1 75 ? -11.045 -3.341 7.059 1.00 91.06 75 PRO A CA 1
ATOM 566 C C . PRO A 1 75 ? -10.540 -4.702 7.538 1.00 91.06 75 PRO A C 1
ATOM 568 O O . PRO A 1 75 ? -11.229 -5.428 8.252 1.00 91.06 75 PRO A O 1
ATOM 571 N N . GLU A 1 76 ? -9.316 -5.040 7.148 1.00 91.56 76 GLU A N 1
ATOM 572 C CA . GLU A 1 76 ? -8.772 -6.383 7.316 1.00 91.56 76 GLU A CA 1
ATOM 573 C C . GLU A 1 76 ? -7.295 -6.311 7.694 1.00 91.56 76 GLU A C 1
ATOM 575 O O . GLU A 1 76 ? -6.534 -5.500 7.159 1.00 91.56 76 GLU A O 1
ATOM 580 N N . ALA A 1 77 ? -6.877 -7.180 8.613 1.00 89.81 77 ALA A N 1
ATOM 581 C CA . ALA A 1 77 ? -5.473 -7.309 8.969 1.00 89.81 77 ALA A CA 1
ATOM 582 C C . ALA A 1 77 ? -4.632 -7.788 7.765 1.00 89.81 77 ALA A C 1
ATOM 584 O O . ALA A 1 77 ? -5.120 -8.571 6.948 1.00 89.81 77 ALA A O 1
ATOM 585 N N . PRO A 1 78 ? -3.352 -7.386 7.658 1.00 90.50 78 PRO A N 1
ATOM 586 C CA . PRO A 1 78 ? -2.461 -7.880 6.615 1.00 90.50 78 PRO A CA 1
ATOM 587 C C . PRO A 1 78 ? -2.344 -9.411 6.632 1.00 90.50 78 PRO A C 1
ATOM 589 O O . PRO A 1 78 ? -1.942 -10.007 7.637 1.00 90.50 78 PRO A O 1
ATOM 592 N N . ARG A 1 79 ? -2.665 -10.053 5.503 1.00 87.00 79 ARG A N 1
ATOM 593 C CA . ARG A 1 79 ? -2.648 -11.522 5.363 1.00 87.00 79 ARG A CA 1
ATOM 594 C C . ARG A 1 79 ? -1.633 -12.038 4.350 1.00 87.00 79 ARG A C 1
ATOM 596 O O . ARG A 1 79 ? -1.281 -13.214 4.437 1.00 87.00 79 ARG A O 1
ATOM 603 N N . ARG A 1 80 ? -1.140 -11.184 3.444 1.00 88.75 80 ARG A N 1
ATOM 604 C CA . ARG A 1 80 ? -0.203 -11.593 2.390 1.00 88.75 80 ARG A CA 1
ATOM 605 C C . ARG A 1 80 ? 1.112 -12.102 2.975 1.00 88.75 80 ARG A C 1
ATOM 607 O O . ARG A 1 80 ? 1.691 -11.493 3.879 1.00 88.75 80 ARG A O 1
ATOM 614 N N . SER A 1 81 ? 1.544 -13.256 2.479 1.00 88.50 81 SER A N 1
ATOM 615 C CA . SER A 1 81 ? 2.857 -13.826 2.759 1.00 88.50 81 SER A CA 1
ATOM 616 C C . SER A 1 8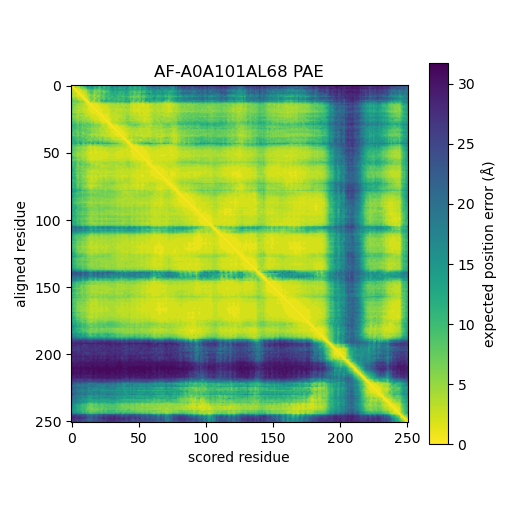1 ? 3.932 -13.165 1.893 1.00 88.50 81 SER A C 1
ATOM 618 O O . SER A 1 81 ? 3.640 -12.466 0.925 1.00 88.50 81 SER A O 1
ATOM 620 N N . TYR A 1 82 ? 5.201 -13.442 2.195 1.00 85.69 82 TYR A N 1
ATOM 621 C CA . TYR A 1 82 ? 6.317 -12.950 1.385 1.00 85.69 82 TYR A CA 1
ATOM 622 C C . TYR A 1 82 ? 6.253 -13.419 -0.082 1.00 85.69 82 TYR A C 1
ATOM 624 O O . TYR A 1 82 ? 6.609 -12.665 -0.987 1.00 85.69 82 TYR A O 1
ATOM 632 N N . LEU A 1 83 ? 5.790 -14.651 -0.333 1.00 87.31 83 LEU A N 1
ATOM 633 C CA . LEU A 1 83 ? 5.641 -15.179 -1.695 1.00 87.31 83 LEU A CA 1
ATOM 634 C C . LEU A 1 83 ? 4.498 -14.488 -2.450 1.00 87.31 83 LEU A C 1
ATOM 636 O O . LEU A 1 83 ? 4.629 -14.224 -3.648 1.00 87.31 83 LEU A O 1
ATOM 640 N N . ASP A 1 84 ? 3.418 -14.141 -1.745 1.00 92.00 84 ASP A N 1
ATOM 641 C CA . ASP A 1 84 ? 2.310 -13.367 -2.313 1.00 92.00 84 ASP A CA 1
ATOM 642 C C . ASP A 1 84 ? 2.774 -11.953 -2.672 1.00 92.00 84 ASP A C 1
ATOM 644 O O . ASP A 1 84 ? 2.483 -11.468 -3.761 1.00 92.00 84 ASP A O 1
ATOM 648 N N . ASP A 1 85 ? 3.555 -11.310 -1.797 1.00 91.88 85 ASP A N 1
ATOM 649 C CA . ASP A 1 85 ? 4.128 -9.985 -2.049 1.00 91.88 85 ASP A CA 1
ATOM 650 C C . ASP A 1 85 ? 5.079 -9.992 -3.250 1.00 91.88 85 ASP A C 1
ATOM 652 O O . ASP A 1 85 ? 5.058 -9.069 -4.065 1.00 91.88 85 ASP A O 1
ATOM 656 N N . TRP A 1 86 ? 5.902 -11.036 -3.387 1.00 90.38 86 TRP A N 1
ATOM 657 C CA . TRP A 1 86 ? 6.806 -11.191 -4.526 1.00 90.38 86 TRP A CA 1
ATOM 658 C C . TRP A 1 86 ? 6.039 -11.358 -5.843 1.00 90.38 86 TRP A C 1
ATOM 660 O O . TRP A 1 86 ? 6.345 -10.683 -6.828 1.00 90.38 86 TRP A O 1
ATOM 670 N N . SER A 1 87 ? 5.013 -12.211 -5.845 1.00 90.81 87 SER A N 1
ATOM 671 C CA . SER A 1 87 ? 4.164 -12.451 -7.018 1.00 90.81 87 SER A CA 1
ATOM 672 C C . SER A 1 87 ? 3.372 -11.197 -7.386 1.00 90.81 87 SER A C 1
ATOM 674 O O . SER A 1 87 ? 3.332 -10.791 -8.545 1.00 90.81 87 SER A O 1
ATOM 676 N N . PHE A 1 88 ? 2.820 -10.508 -6.388 1.00 94.00 88 PHE A N 1
ATOM 677 C CA . PHE A 1 88 ? 2.113 -9.251 -6.586 1.00 94.00 88 PHE A CA 1
ATOM 678 C C . PHE A 1 88 ? 3.038 -8.150 -7.117 1.00 94.00 88 PHE A C 1
ATOM 680 O O . PHE A 1 88 ? 2.664 -7.420 -8.034 1.00 94.00 88 PHE A O 1
ATOM 687 N N . ALA A 1 89 ? 4.276 -8.059 -6.625 1.00 93.69 89 ALA A N 1
ATOM 688 C CA . ALA A 1 89 ? 5.262 -7.110 -7.136 1.00 93.69 89 ALA A CA 1
ATOM 689 C C . ALA A 1 89 ? 5.576 -7.321 -8.629 1.00 93.69 89 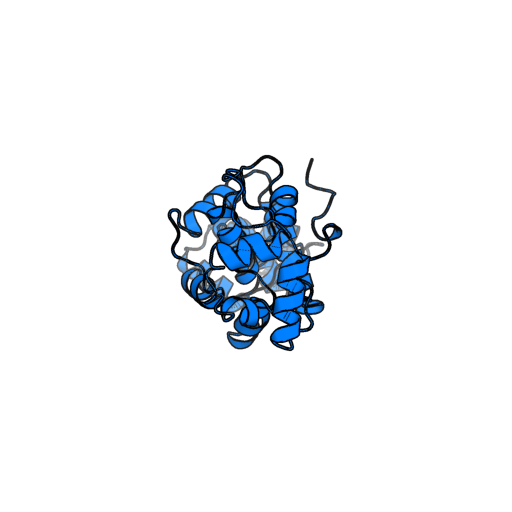ALA A C 1
ATOM 691 O O . ALA A 1 89 ? 5.983 -6.370 -9.300 1.00 93.69 89 ALA A O 1
ATOM 692 N N . ALA A 1 90 ? 5.383 -8.525 -9.182 1.00 92.19 90 ALA A N 1
ATOM 693 C CA . ALA A 1 90 ? 5.522 -8.773 -10.620 1.00 92.19 90 ALA A CA 1
ATOM 694 C C . ALA A 1 90 ? 4.409 -8.119 -11.459 1.00 92.19 90 ALA A C 1
ATOM 696 O O . ALA A 1 90 ? 4.627 -7.843 -12.634 1.00 92.19 90 ALA A O 1
ATOM 697 N N . THR A 1 91 ? 3.261 -7.796 -10.858 1.00 94.50 91 THR A N 1
ATOM 698 C CA . THR A 1 91 ? 2.138 -7.112 -11.529 1.00 94.50 91 THR A CA 1
ATOM 699 C C . THR A 1 91 ? 2.236 -5.586 -11.484 1.00 94.50 91 THR A C 1
ATOM 701 O O . THR A 1 91 ? 1.511 -4.897 -12.198 1.00 94.50 91 THR A O 1
ATOM 704 N N . LEU A 1 92 ? 3.145 -5.047 -10.663 1.00 94.12 92 LEU A N 1
ATOM 705 C CA . LEU A 1 92 ? 3.295 -3.612 -10.447 1.00 94.12 92 LEU A CA 1
ATOM 706 C C . LEU A 1 92 ? 4.568 -3.051 -11.088 1.00 94.12 92 LEU A C 1
ATOM 708 O O . LEU A 1 92 ? 5.652 -3.624 -10.912 1.00 94.12 92 LEU A O 1
ATOM 712 N N . PRO A 1 93 ? 4.494 -1.886 -11.754 1.00 92.94 93 PRO A N 1
ATOM 713 C CA . PRO A 1 93 ? 5.680 -1.160 -12.181 1.00 92.94 93 PRO A CA 1
ATOM 714 C C . PRO A 1 93 ? 6.447 -0.580 -10.983 1.00 92.94 93 PRO A C 1
ATOM 716 O O . PRO A 1 93 ? 5.911 -0.398 -9.893 1.00 92.94 93 PRO A O 1
ATOM 719 N N . ALA A 1 94 ? 7.721 -0.234 -11.199 1.00 91.06 94 ALA A N 1
ATOM 720 C CA . ALA A 1 94 ? 8.514 0.496 -10.200 1.00 91.06 94 ALA A CA 1
ATOM 721 C C . ALA A 1 94 ? 8.074 1.966 -10.054 1.00 91.06 94 ALA A C 1
ATOM 723 O O . ALA A 1 94 ? 8.258 2.573 -9.000 1.00 91.06 94 ALA A O 1
ATOM 724 N N . LEU A 1 95 ? 7.519 2.534 -11.129 1.00 91.94 95 LEU A N 1
ATOM 725 C CA . LEU A 1 95 ? 6.913 3.860 -11.182 1.00 91.94 95 LEU A CA 1
ATOM 726 C C . LEU A 1 95 ? 5.474 3.698 -11.667 1.00 91.94 95 LEU A C 1
ATOM 728 O O . LEU A 1 95 ? 5.261 3.197 -12.771 1.00 91.94 95 LEU A O 1
ATOM 732 N N . MET A 1 96 ? 4.512 4.156 -10.872 1.00 93.62 96 MET A N 1
ATOM 733 C CA . MET A 1 96 ? 3.081 4.001 -11.135 1.00 93.62 96 MET A CA 1
ATOM 734 C C . MET A 1 96 ? 2.732 4.581 -12.506 1.00 93.62 96 MET A C 1
ATOM 736 O O . MET A 1 96 ? 3.383 5.529 -12.953 1.00 93.62 96 MET A O 1
ATOM 740 N N . TRP A 1 97 ? 1.748 4.017 -13.202 1.00 93.06 97 TRP A N 1
ATOM 741 C CA . TRP A 1 97 ? 1.381 4.460 -14.551 1.00 93.06 97 TRP A CA 1
ATOM 742 C C . TRP A 1 97 ? 1.075 5.969 -14.580 1.00 93.06 97 TRP A C 1
ATOM 744 O O . TRP A 1 97 ? 0.331 6.431 -13.714 1.00 93.06 97 TRP A O 1
ATOM 754 N N . PRO A 1 98 ? 1.629 6.753 -15.534 1.00 89.44 98 PRO A N 1
ATOM 755 C CA . PRO A 1 98 ? 1.465 8.211 -15.535 1.00 89.44 98 PRO A CA 1
ATOM 756 C C . PRO A 1 98 ? -0.010 8.623 -15.546 1.00 89.44 98 PRO A C 1
ATOM 758 O O . PRO A 1 98 ? -0.437 9.406 -14.705 1.00 89.44 98 PRO A O 1
ATOM 761 N N . THR A 1 99 ? -0.801 7.991 -16.418 1.00 88.56 99 THR A N 1
ATOM 762 C CA . THR A 1 99 ? -2.243 8.232 -16.563 1.00 88.56 99 THR A CA 1
ATOM 763 C C . THR A 1 99 ? -3.018 7.951 -15.276 1.00 88.56 99 THR A C 1
ATOM 765 O O . THR A 1 99 ? -3.943 8.684 -14.935 1.00 88.56 99 THR A O 1
ATOM 768 N N . TRP A 1 100 ? -2.624 6.921 -14.522 1.00 92.12 100 TRP A N 1
ATOM 769 C CA . TRP A 1 100 ? -3.198 6.637 -13.207 1.00 92.12 100 TRP A CA 1
ATOM 770 C C . TRP A 1 100 ? -2.877 7.733 -12.201 1.00 92.12 100 TRP A C 1
ATOM 772 O O . TRP A 1 100 ? -3.767 8.174 -11.480 1.00 92.12 100 TRP A O 1
ATOM 782 N N . CYS A 1 101 ? -1.626 8.186 -12.148 1.00 90.94 101 CYS A N 1
ATOM 783 C CA . CYS A 1 101 ? -1.226 9.234 -11.218 1.00 90.94 101 CYS A CA 1
ATOM 784 C C . CYS A 1 101 ? -1.909 10.566 -11.521 1.00 90.94 101 CYS A C 1
ATOM 786 O O . CYS A 1 101 ? -2.392 11.210 -10.598 1.00 90.94 101 CYS A O 1
ATOM 788 N N . GLU A 1 102 ? -1.993 10.948 -12.794 1.00 89.00 102 GLU A N 1
ATOM 789 C CA . GLU A 1 102 ? -2.692 12.158 -13.234 1.00 89.00 102 GLU A CA 1
ATOM 790 C C . GLU A 1 102 ? -4.169 12.125 -12.837 1.00 89.00 102 GLU A C 1
ATOM 792 O O . GLU A 1 102 ? -4.688 13.100 -12.307 1.00 89.00 102 GLU A O 1
ATOM 797 N N . LYS A 1 103 ? -4.854 10.990 -13.025 1.00 88.69 103 LYS A N 1
ATOM 798 C CA . LYS A 1 103 ? -6.263 10.856 -12.628 1.00 88.69 103 LYS A CA 1
ATOM 799 C C . LYS A 1 103 ? -6.458 10.808 -11.116 1.00 88.69 103 LYS A C 1
ATOM 801 O O . LYS A 1 103 ? -7.419 11.381 -10.618 1.00 88.69 103 LYS A O 1
ATOM 806 N N . LEU A 1 104 ? -5.565 10.136 -10.394 1.00 89.25 104 LEU A N 1
ATOM 807 C CA . LEU A 1 104 ? -5.649 9.985 -8.942 1.00 89.25 104 LEU A CA 1
ATOM 808 C C . LEU A 1 104 ? -5.348 11.293 -8.202 1.00 89.25 104 LEU A C 1
ATOM 810 O O . LEU A 1 104 ? -5.964 11.574 -7.175 1.00 89.25 104 LEU A O 1
ATOM 814 N N . LEU A 1 105 ? -4.374 12.058 -8.699 1.00 88.44 105 LEU A N 1
ATOM 815 C CA . LEU A 1 105 ? -3.840 13.226 -8.008 1.00 88.44 105 LEU A CA 1
ATOM 816 C C . LEU A 1 105 ? -4.242 14.566 -8.624 1.00 88.44 105 LEU A C 1
ATOM 818 O O . LEU A 1 105 ? -4.028 15.552 -7.927 1.00 88.44 105 LEU A O 1
ATOM 822 N N . ALA A 1 106 ? -4.831 14.582 -9.832 1.00 78.94 106 ALA A N 1
ATOM 823 C CA . ALA A 1 106 ? -5.449 15.678 -10.610 1.00 78.94 106 ALA A CA 1
ATOM 824 C C . ALA A 1 106 ? -4.800 17.076 -10.518 1.00 78.94 106 ALA A C 1
ATOM 826 O O . ALA A 1 106 ? -4.341 17.611 -11.522 1.00 78.94 106 ALA A O 1
ATOM 827 N N . ASP A 1 107 ? -4.748 17.643 -9.318 1.00 76.38 107 ASP A N 1
ATOM 828 C CA . ASP A 1 107 ? -4.270 18.983 -8.976 1.00 76.38 107 ASP A CA 1
ATOM 829 C C . ASP A 1 107 ? -2.853 18.992 -8.369 1.00 76.38 107 ASP A C 1
ATOM 831 O O . ASP A 1 107 ? -2.280 20.052 -8.120 1.00 76.38 107 ASP A O 1
ATOM 835 N N . THR A 1 108 ? -2.270 17.820 -8.096 1.00 78.81 108 THR A N 1
ATOM 836 C CA . THR A 1 108 ? -0.930 17.695 -7.501 1.00 78.81 108 THR A CA 1
ATOM 837 C C . THR A 1 108 ? 0.099 17.364 -8.570 1.00 78.81 108 THR A C 1
ATOM 839 O O . THR A 1 108 ? -0.104 16.459 -9.380 1.00 78.81 108 THR A O 1
ATOM 842 N N . SER A 1 109 ? 1.240 18.055 -8.549 1.00 78.12 109 SER A N 1
ATOM 843 C CA . SER A 1 109 ? 2.352 17.728 -9.437 1.00 78.12 109 SER A CA 1
ATOM 844 C C . SER A 1 109 ? 2.852 16.307 -9.167 1.00 78.12 109 SER A C 1
ATOM 846 O O . SER A 1 109 ? 3.200 15.936 -8.045 1.00 78.12 109 SER A O 1
ATOM 848 N N . VAL A 1 110 ? 2.878 15.494 -10.222 1.00 85.50 110 VAL A N 1
ATOM 849 C CA . VAL A 1 110 ? 3.315 14.103 -10.140 1.00 85.50 110 VAL A CA 1
ATOM 850 C C . VAL A 1 110 ? 4.718 13.985 -10.726 1.00 85.50 110 VAL A C 1
ATOM 852 O O . VAL A 1 110 ? 4.901 13.921 -11.940 1.00 85.50 110 VAL A O 1
ATOM 855 N N . ASP A 1 111 ? 5.719 13.918 -9.853 1.00 88.94 111 ASP A N 1
ATOM 856 C CA . ASP A 1 111 ? 7.090 13.589 -10.238 1.00 88.94 111 ASP A CA 1
ATOM 857 C C . ASP A 1 111 ? 7.379 12.078 -10.130 1.00 88.94 111 ASP A C 1
ATOM 859 O O . ASP A 1 111 ? 6.537 11.269 -9.729 1.00 88.94 111 ASP A O 1
ATOM 863 N N . ALA A 1 112 ? 8.588 11.668 -10.519 1.00 88.56 112 ALA A N 1
ATOM 864 C CA . ALA A 1 112 ? 9.002 10.268 -10.441 1.00 88.56 112 ALA A CA 1
ATOM 865 C C . ALA A 1 112 ? 9.001 9.726 -8.998 1.00 88.56 112 ALA A C 1
ATOM 867 O O . ALA A 1 112 ? 8.720 8.543 -8.796 1.00 88.56 112 ALA A O 1
ATOM 868 N N . ASP A 1 113 ? 9.266 10.572 -8.001 1.00 89.94 113 ASP A N 1
ATOM 869 C CA . ASP A 1 113 ? 9.308 10.167 -6.597 1.00 89.94 113 ASP A CA 1
ATOM 870 C C . ASP A 1 113 ? 7.898 9.873 -6.069 1.00 89.94 113 ASP A C 1
ATOM 872 O O . ASP A 1 113 ? 7.693 8.844 -5.422 1.00 89.94 113 ASP A O 1
ATOM 876 N N . MET A 1 114 ? 6.907 10.686 -6.441 1.00 91.69 114 MET A N 1
ATOM 877 C CA . MET A 1 114 ? 5.494 10.441 -6.158 1.00 91.69 114 MET A CA 1
ATOM 878 C C . MET A 1 114 ? 4.989 9.166 -6.848 1.00 91.69 114 MET A C 1
ATOM 880 O O . MET A 1 114 ? 4.341 8.325 -6.225 1.00 91.69 114 MET A O 1
ATOM 884 N N . ARG A 1 115 ? 5.339 8.947 -8.124 1.00 93.00 115 ARG A N 1
ATOM 885 C CA . ARG A 1 115 ? 4.965 7.714 -8.854 1.00 93.00 115 ARG A CA 1
ATOM 886 C C . ARG A 1 115 ? 5.566 6.461 -8.221 1.00 93.00 115 ARG A C 1
ATOM 888 O O . ARG A 1 115 ? 4.915 5.412 -8.178 1.00 93.00 115 ARG A O 1
ATOM 895 N N . ARG A 1 116 ? 6.804 6.556 -7.727 1.00 92.69 116 ARG A N 1
ATOM 896 C CA . ARG A 1 116 ? 7.453 5.491 -6.952 1.00 92.69 116 ARG A CA 1
ATOM 897 C C . ARG A 1 116 ? 6.688 5.242 -5.652 1.00 92.69 116 ARG A C 1
ATOM 899 O O . ARG A 1 116 ? 6.336 4.099 -5.364 1.00 92.69 116 ARG A O 1
ATOM 906 N N . ALA A 1 117 ? 6.385 6.306 -4.908 1.00 93.62 117 ALA A N 1
ATOM 907 C CA . ALA A 1 117 ? 5.664 6.220 -3.646 1.00 93.62 117 ALA A CA 1
ATOM 908 C C . ALA A 1 117 ? 4.286 5.569 -3.817 1.00 93.62 117 ALA A C 1
ATOM 910 O O . ALA A 1 117 ? 3.964 4.669 -3.055 1.00 93.62 117 ALA A O 1
ATOM 911 N N . LEU A 1 118 ? 3.525 5.914 -4.861 1.00 95.12 118 LEU A N 1
ATOM 912 C CA . LEU A 1 118 ? 2.231 5.287 -5.164 1.00 95.12 118 LEU A CA 1
ATOM 913 C C . LEU A 1 118 ? 2.347 3.790 -5.498 1.00 95.12 118 LEU A C 1
ATOM 915 O O . LEU A 1 118 ? 1.483 3.000 -5.113 1.00 95.12 118 LEU A O 1
ATOM 919 N N . SER A 1 119 ? 3.418 3.373 -6.182 1.00 95.75 119 SER A N 1
ATOM 920 C CA . SER A 1 119 ? 3.655 1.946 -6.477 1.00 95.75 119 SER A CA 1
ATOM 921 C C . SER A 1 119 ? 3.922 1.164 -5.196 1.00 95.75 119 SER A C 1
ATOM 923 O O . SER A 1 119 ? 3.338 0.106 -4.972 1.00 95.75 119 SER A O 1
ATOM 925 N N . ILE A 1 120 ? 4.753 1.724 -4.315 1.00 95.00 120 ILE A N 1
ATOM 926 C CA . ILE A 1 120 ? 5.054 1.136 -3.008 1.00 95.00 120 ILE A CA 1
ATOM 927 C C . ILE A 1 120 ? 3.819 1.155 -2.106 1.00 95.00 120 ILE A C 1
ATOM 929 O O . ILE A 1 120 ? 3.536 0.151 -1.462 1.00 95.00 120 ILE A O 1
ATOM 933 N N . ALA A 1 121 ? 3.052 2.247 -2.109 1.00 95.69 121 ALA A N 1
ATOM 934 C CA . ALA A 1 121 ? 1.793 2.379 -1.382 1.00 95.69 121 ALA A CA 1
ATOM 935 C C . ALA A 1 121 ? 0.818 1.260 -1.760 1.00 95.69 121 ALA A C 1
ATOM 937 O O . ALA A 1 121 ? 0.230 0.636 -0.885 1.00 95.69 121 ALA A O 1
ATOM 938 N N . THR A 1 122 ? 0.706 0.962 -3.057 1.00 96.69 122 THR A N 1
ATOM 939 C CA . THR A 1 122 ? -0.124 -0.140 -3.565 1.00 96.69 122 THR A CA 1
ATOM 940 C C . THR A 1 122 ? 0.433 -1.498 -3.131 1.00 96.69 122 THR A C 1
ATOM 942 O O . THR A 1 122 ? -0.318 -2.361 -2.682 1.00 96.69 122 THR A O 1
ATOM 945 N N . LEU A 1 123 ? 1.759 -1.682 -3.187 1.00 95.69 123 LEU A N 1
ATOM 946 C CA . LEU A 1 123 ? 2.429 -2.909 -2.743 1.00 95.69 123 LEU A CA 1
ATOM 947 C C . LEU A 1 123 ? 2.272 -3.183 -1.24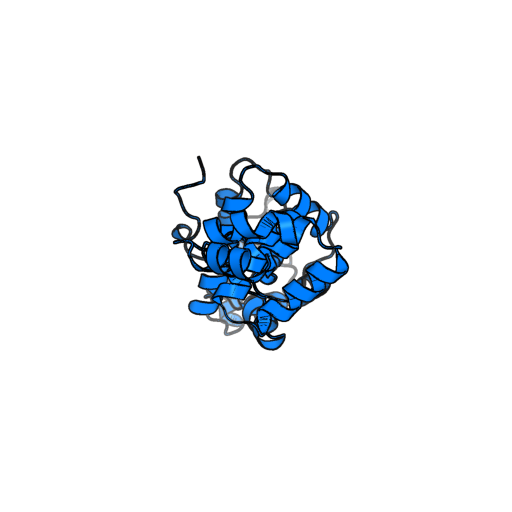4 1.00 95.69 123 LEU A C 1
ATOM 949 O O . LEU A 1 123 ? 2.221 -4.348 -0.874 1.00 95.69 123 LEU A O 1
ATOM 953 N N . ILE A 1 124 ? 2.148 -2.177 -0.377 1.00 95.50 124 ILE A N 1
ATOM 954 C CA . ILE A 1 124 ? 1.976 -2.409 1.070 1.00 95.50 124 ILE A CA 1
ATOM 955 C C . ILE A 1 124 ? 0.523 -2.694 1.487 1.00 95.50 124 ILE A C 1
ATOM 957 O O . ILE A 1 124 ? 0.301 -3.123 2.619 1.00 95.50 124 ILE A O 1
ATOM 961 N N . VAL A 1 125 ? -0.473 -2.494 0.614 1.00 96.12 125 VAL A N 1
ATOM 962 C CA . VAL A 1 125 ? -1.896 -2.695 0.958 1.00 96.12 125 VAL A CA 1
ATOM 963 C C . VAL A 1 125 ? -2.168 -4.137 1.393 1.00 96.12 125 VAL A C 1
ATOM 965 O O . VAL A 1 125 ? -2.033 -5.050 0.592 1.00 96.12 125 VAL A O 1
ATOM 968 N N . GLY A 1 126 ? -2.582 -4.398 2.632 1.00 92.62 126 GLY A N 1
ATOM 969 C CA . GLY A 1 126 ? -2.813 -5.781 3.084 1.00 92.62 126 GLY A CA 1
ATOM 970 C C . GLY A 1 126 ? -1.541 -6.638 3.207 1.00 92.62 126 GLY A C 1
ATOM 971 O O . GLY A 1 126 ? -1.637 -7.867 3.252 1.00 92.62 126 GLY A O 1
ATOM 972 N N . SER A 1 127 ? -0.354 -6.019 3.240 1.00 92.56 127 SER A N 1
ATOM 973 C CA . SER A 1 127 ? 0.945 -6.685 3.422 1.00 92.56 127 SER A CA 1
ATOM 974 C C . SER A 1 127 ? 1.672 -6.183 4.677 1.00 92.56 127 SER A C 1
ATOM 976 O O . SER A 1 127 ? 1.472 -5.058 5.131 1.00 92.56 127 SER A O 1
ATOM 978 N N . ASN A 1 128 ? 2.543 -7.026 5.240 1.00 91.00 128 ASN A N 1
ATOM 979 C CA . ASN A 1 128 ? 3.458 -6.658 6.325 1.00 91.00 128 ASN A CA 1
ATOM 980 C C . ASN A 1 128 ? 4.843 -6.213 5.828 1.00 91.00 128 ASN A C 1
ATOM 982 O O . ASN A 1 128 ? 5.728 -5.931 6.641 1.00 91.00 128 ASN A O 1
ATOM 986 N N . ILE A 1 129 ? 5.055 -6.128 4.511 1.00 92.56 129 ILE A N 1
ATOM 987 C CA . ILE A 1 129 ? 6.331 -5.702 3.948 1.00 92.56 129 ILE A CA 1
ATOM 988 C C . ILE A 1 129 ? 6.681 -4.273 4.384 1.00 92.56 129 ILE A C 1
ATOM 990 O O . ILE A 1 129 ? 5.846 -3.363 4.411 1.00 92.56 129 ILE A O 1
ATOM 994 N N . THR A 1 130 ? 7.940 -4.062 4.763 1.00 91.56 130 THR A N 1
ATOM 995 C CA . THR A 1 130 ? 8.467 -2.727 5.069 1.00 91.56 130 THR A CA 1
ATOM 996 C C . THR A 1 130 ? 8.644 -1.922 3.785 1.00 91.56 130 THR A C 1
ATOM 998 O O . THR A 1 130 ? 8.836 -2.499 2.718 1.00 91.56 130 THR A O 1
ATOM 1001 N N . ILE A 1 131 ? 8.647 -0.589 3.872 1.00 90.44 131 ILE A N 1
ATOM 1002 C CA . ILE A 1 131 ? 8.913 0.266 2.702 1.00 90.44 131 ILE A CA 1
ATOM 1003 C C . ILE A 1 131 ? 10.254 -0.088 2.056 1.00 90.44 131 ILE A C 1
ATOM 1005 O O . ILE A 1 131 ? 10.299 -0.314 0.854 1.00 90.44 131 ILE A O 1
ATOM 1009 N N . GLY A 1 132 ? 11.317 -0.268 2.846 1.00 88.25 132 GLY A N 1
ATOM 1010 C CA . GLY A 1 132 ? 12.614 -0.695 2.310 1.00 88.25 132 GLY A CA 1
ATOM 1011 C C . GLY A 1 132 ? 12.588 -2.092 1.672 1.00 88.25 132 GLY A C 1
ATOM 1012 O O . GLY A 1 132 ? 13.338 -2.363 0.736 1.00 88.25 132 GLY A O 1
ATOM 1013 N N . GLY A 1 133 ? 11.722 -2.996 2.142 1.00 89.88 133 GLY A N 1
ATOM 1014 C CA . GLY A 1 133 ? 11.474 -4.284 1.490 1.00 89.88 133 GLY A CA 1
ATOM 1015 C C . GLY A 1 133 ? 10.744 -4.126 0.154 1.00 89.88 133 GLY A C 1
ATOM 1016 O O . GLY A 1 133 ? 11.144 -4.728 -0.841 1.00 89.88 133 GLY A O 1
ATOM 1017 N N . ALA A 1 134 ? 9.721 -3.273 0.114 1.00 91.81 134 ALA A N 1
ATOM 1018 C CA . ALA A 1 134 ? 8.956 -2.952 -1.085 1.00 91.81 134 ALA A CA 1
ATOM 1019 C C . ALA A 1 134 ? 9.817 -2.261 -2.157 1.00 91.81 134 ALA A C 1
ATOM 1021 O O . ALA A 1 134 ? 9.765 -2.642 -3.325 1.00 91.81 134 ALA A O 1
ATOM 1022 N N . GLU A 1 135 ? 10.672 -1.312 -1.762 1.00 90.56 135 GLU A N 1
ATOM 1023 C CA . GLU A 1 135 ? 11.651 -0.663 -2.642 1.00 90.56 135 GLU A CA 1
ATOM 1024 C C . GLU A 1 135 ? 12.582 -1.688 -3.297 1.00 90.56 135 GLU A C 1
ATOM 1026 O O . GLU A 1 135 ? 12.805 -1.642 -4.510 1.00 90.56 135 GLU A O 1
ATOM 1031 N N . LYS A 1 136 ? 13.074 -2.659 -2.515 1.00 89.25 136 LYS A N 1
ATOM 1032 C CA . LYS A 1 136 ? 13.908 -3.756 -3.023 1.00 89.25 136 LYS A CA 1
ATOM 1033 C C . LYS A 1 136 ? 13.144 -4.649 -4.000 1.00 89.25 136 LYS A C 1
ATOM 1035 O O . LYS A 1 136 ? 13.669 -4.939 -5.074 1.00 89.25 136 LYS A O 1
ATOM 1040 N N . LEU A 1 137 ? 11.913 -5.055 -3.673 1.00 89.31 137 LEU A N 1
ATOM 1041 C CA . LEU A 1 137 ? 11.098 -5.905 -4.553 1.00 89.31 137 LEU A CA 1
ATOM 1042 C C . LEU A 1 137 ? 10.783 -5.232 -5.893 1.00 89.31 137 LEU A C 1
ATOM 1044 O O . LEU A 1 137 ? 10.870 -5.869 -6.944 1.00 89.31 137 LEU A O 1
ATOM 1048 N N . LEU A 1 138 ? 10.474 -3.936 -5.874 1.00 88.31 138 LEU A N 1
ATOM 1049 C CA . LEU A 1 138 ? 10.215 -3.166 -7.090 1.00 88.31 138 LEU A CA 1
ATOM 1050 C C . LEU A 1 138 ? 11.498 -2.714 -7.800 1.00 88.31 138 LEU A C 1
ATOM 1052 O O . LEU A 1 138 ? 11.410 -2.055 -8.833 1.00 88.31 138 LEU A O 1
ATOM 1056 N N . SER A 1 139 ? 12.683 -3.067 -7.281 1.00 80.81 139 SER A N 1
ATOM 1057 C CA . SER A 1 139 ? 13.986 -2.590 -7.774 1.00 80.81 139 SER A CA 1
ATOM 1058 C C . SER A 1 139 ? 13.992 -1.072 -7.996 1.00 80.81 139 SER A C 1
ATOM 1060 O O . SER A 1 139 ? 14.517 -0.564 -8.991 1.00 80.81 139 SER A O 1
ATOM 1062 N N . ALA A 1 140 ? 13.338 -0.343 -7.090 1.00 66.56 140 ALA A N 1
ATOM 1063 C CA . ALA A 1 140 ? 13.186 1.093 -7.201 1.00 66.56 140 ALA A CA 1
ATOM 1064 C C . ALA A 1 140 ? 14.561 1.754 -7.037 1.00 66.56 140 ALA A C 1
ATOM 1066 O O . ALA A 1 140 ? 15.280 1.497 -6.071 1.00 66.56 140 ALA A O 1
ATOM 1067 N N . ARG A 1 141 ? 14.948 2.606 -7.997 1.00 68.25 141 ARG A N 1
ATOM 1068 C CA . ARG A 1 141 ? 16.207 3.361 -7.907 1.00 68.25 141 ARG A CA 1
ATOM 1069 C C . ARG A 1 141 ? 16.199 4.269 -6.675 1.00 68.25 141 ARG A C 1
ATOM 1071 O O . ARG A 1 141 ? 15.118 4.776 -6.348 1.00 68.25 141 ARG A O 1
ATOM 1078 N N . PRO A 1 142 ? 17.375 4.551 -6.080 1.00 65.50 142 PRO A N 1
ATOM 1079 C CA . PRO A 1 142 ? 17.507 5.545 -5.023 1.00 65.50 142 PRO A CA 1
ATOM 1080 C C . PRO A 1 142 ? 16.831 6.857 -5.422 1.00 65.50 142 PRO A C 1
ATOM 1082 O O . PRO A 1 142 ? 16.845 7.249 -6.591 1.00 65.50 142 PRO A O 1
ATOM 1085 N N . SER A 1 143 ? 16.189 7.485 -4.450 1.00 67.31 143 SER A N 1
ATOM 1086 C CA . SER A 1 143 ? 15.351 8.665 -4.623 1.00 67.31 143 SER A CA 1
ATOM 1087 C C . SER A 1 143 ? 15.979 9.873 -3.938 1.00 67.31 143 SER A C 1
ATOM 1089 O O . SER A 1 143 ? 16.715 9.699 -2.967 1.00 67.31 143 SER A O 1
ATOM 1091 N N . HIS A 1 144 ? 15.658 11.081 -4.407 1.00 61.38 144 HIS A N 1
ATOM 1092 C CA . HIS A 1 144 ? 16.020 12.312 -3.699 1.00 61.38 144 HIS A CA 1
ATOM 1093 C C . HIS A 1 144 ? 15.094 12.565 -2.504 1.00 61.38 144 HIS A C 1
ATOM 1095 O O . HIS A 1 144 ? 15.578 12.977 -1.454 1.00 61.38 144 HIS A O 1
ATOM 1101 N N . ARG A 1 1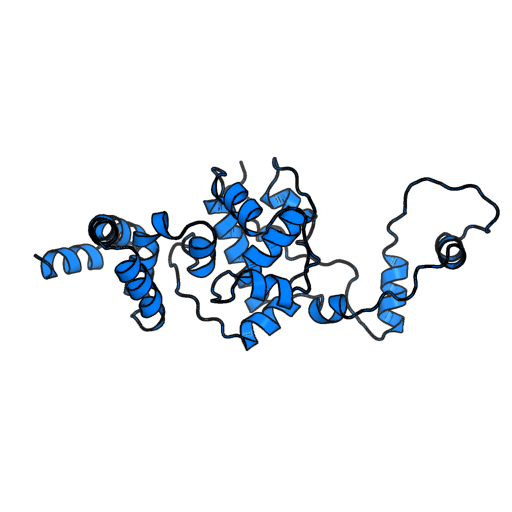45 ? 13.787 12.292 -2.648 1.00 75.75 145 ARG A N 1
ATOM 1102 C CA . ARG A 1 145 ? 12.817 12.305 -1.539 1.00 75.75 145 ARG A CA 1
ATOM 1103 C C . ARG A 1 145 ? 12.487 10.903 -1.060 1.00 75.75 145 ARG A C 1
ATOM 1105 O O . ARG A 1 145 ? 12.344 9.987 -1.874 1.00 75.75 145 ARG A O 1
ATOM 1112 N N . THR A 1 146 ? 12.339 10.720 0.247 1.00 85.25 146 THR A N 1
ATOM 1113 C CA . THR A 1 146 ? 11.990 9.398 0.778 1.00 85.25 146 THR A CA 1
ATOM 1114 C C . THR A 1 146 ? 10.531 9.061 0.471 1.00 85.25 146 THR A C 1
ATOM 1116 O O . THR A 1 146 ? 9.668 9.931 0.360 1.00 85.25 146 THR A O 1
ATOM 1119 N N . VAL A 1 147 ? 10.224 7.771 0.335 1.00 87.25 147 VAL A N 1
ATOM 1120 C CA . VAL A 1 147 ? 8.839 7.311 0.129 1.00 87.25 147 VAL A CA 1
ATOM 1121 C C . VAL A 1 147 ? 7.951 7.687 1.317 1.00 87.25 147 VAL A C 1
ATOM 1123 O O . VAL A 1 147 ? 6.781 8.000 1.125 1.00 87.25 147 VAL A O 1
ATOM 1126 N N . ASN A 1 148 ? 8.514 7.726 2.529 1.00 89.50 148 ASN A N 1
ATOM 1127 C CA . ASN A 1 148 ? 7.815 8.202 3.721 1.00 89.50 148 ASN A CA 1
ATOM 1128 C C . ASN A 1 148 ? 7.372 9.659 3.582 1.00 89.50 148 ASN A C 1
ATOM 1130 O O . ASN A 1 148 ? 6.202 9.940 3.794 1.00 89.50 148 ASN A O 1
ATOM 1134 N N . GLU A 1 149 ? 8.268 10.564 3.179 1.00 90.50 149 GLU A N 1
ATOM 1135 C CA . GLU A 1 149 ? 7.917 11.976 2.969 1.00 90.50 149 GLU A CA 1
ATOM 1136 C C . GLU A 1 149 ? 6.762 12.128 1.977 1.00 90.50 149 GLU A C 1
ATOM 1138 O O . GLU A 1 149 ? 5.824 12.877 2.228 1.00 90.50 149 GLU A O 1
ATOM 1143 N N . GLN A 1 150 ? 6.793 11.380 0.872 1.00 91.88 150 GLN A N 1
ATOM 1144 C CA . GLN A 1 150 ? 5.723 11.422 -0.127 1.00 91.88 150 GLN A CA 1
ATOM 1145 C C . GLN A 1 150 ? 4.396 10.875 0.416 1.00 91.88 150 GLN A C 1
ATOM 1147 O O . GLN A 1 150 ? 3.339 11.427 0.119 1.00 91.88 150 GLN A O 1
ATOM 1152 N N . LEU A 1 151 ? 4.428 9.816 1.230 1.00 91.69 151 LEU A N 1
ATOM 1153 C CA . LEU A 1 151 ? 3.221 9.278 1.863 1.00 91.69 151 LEU A CA 1
ATOM 1154 C C . LEU A 1 151 ? 2.633 10.234 2.899 1.00 91.69 151 LEU A C 1
ATOM 1156 O O . LEU A 1 151 ? 1.416 10.365 2.952 1.00 91.69 151 LEU A O 1
ATOM 1160 N N . GLU A 1 152 ? 3.465 10.929 3.672 1.00 92.06 152 GLU A N 1
ATOM 1161 C CA . GLU A 1 152 ? 2.998 11.958 4.607 1.00 92.06 152 GLU A CA 1
ATOM 1162 C C . GLU A 1 152 ? 2.383 13.155 3.867 1.00 92.06 152 GLU A C 1
ATOM 1164 O O . GLU A 1 152 ? 1.333 13.661 4.268 1.00 92.06 152 GLU A O 1
ATOM 1169 N N . LEU A 1 153 ? 2.962 13.563 2.729 1.00 91.56 153 LEU A N 1
ATOM 1170 C CA . LEU A 1 153 ? 2.349 14.572 1.861 1.00 91.56 153 LEU A CA 1
ATOM 1171 C C . LEU A 1 153 ? 0.965 14.123 1.382 1.00 91.56 153 LEU A C 1
ATOM 1173 O O . LEU A 1 153 ? 0.009 14.885 1.506 1.00 91.56 153 LEU A O 1
ATOM 1177 N N . LEU A 1 154 ? 0.829 12.883 0.901 1.00 91.62 154 LEU A N 1
ATOM 1178 C CA . LEU A 1 154 ? -0.467 12.329 0.492 1.00 91.62 154 LEU A CA 1
ATOM 1179 C C . LEU A 1 154 ? -1.460 12.249 1.658 1.00 91.62 154 LEU A C 1
ATOM 1181 O O . LEU A 1 154 ? -2.637 12.552 1.472 1.00 91.62 154 LEU A O 1
ATOM 1185 N N . TYR A 1 155 ? -0.991 11.868 2.847 1.00 92.88 155 TYR A N 1
ATOM 1186 C CA . TYR A 1 155 ? -1.798 11.766 4.065 1.00 92.88 155 TYR A CA 1
ATOM 1187 C C . TYR A 1 155 ? -2.361 13.117 4.511 1.00 92.88 155 TYR A C 1
ATOM 1189 O O . TYR A 1 155 ? -3.478 13.186 5.017 1.00 92.88 155 TYR A O 1
ATOM 1197 N N . SER A 1 156 ? -1.622 14.203 4.268 1.00 91.38 156 SER A N 1
ATOM 1198 C CA . SER A 1 156 ? -2.062 15.568 4.572 1.00 91.38 156 SER A CA 1
ATOM 1199 C C . SER A 1 156 ? -3.158 16.102 3.637 1.00 91.38 156 SER A C 1
ATOM 1201 O O . SER A 1 156 ? -3.784 17.119 3.941 1.00 91.38 156 SER A O 1
ATOM 1203 N N . LEU A 1 157 ? -3.419 15.434 2.506 1.00 90.50 157 LEU A N 1
ATOM 1204 C CA . LEU A 1 157 ? -4.429 15.876 1.547 1.00 90.50 157 LEU A CA 1
ATOM 1205 C C . LEU A 1 157 ? -5.849 15.559 2.052 1.00 90.50 157 LEU A C 1
ATOM 1207 O O . LEU A 1 157 ? -6.109 14.429 2.471 1.00 90.50 157 LEU A O 1
ATOM 1211 N N . PRO A 1 158 ? -6.830 16.469 1.882 1.00 89.19 158 PRO A N 1
ATOM 1212 C CA . PRO A 1 158 ? -8.231 16.205 2.240 1.00 89.19 158 PRO A CA 1
ATOM 1213 C C . PRO A 1 158 ? -8.818 14.956 1.567 1.00 89.19 158 PRO A C 1
ATOM 1215 O O . PRO A 1 158 ? -9.694 14.287 2.109 1.00 89.19 158 PRO A O 1
ATOM 1218 N N . ARG A 1 159 ? -8.299 14.613 0.383 1.00 89.69 159 ARG A N 1
ATOM 1219 C CA . ARG A 1 159 ? -8.729 13.465 -0.422 1.00 89.69 159 ARG A CA 1
ATOM 1220 C C . ARG A 1 159 ? -8.005 12.154 -0.093 1.00 89.69 159 ARG A C 1
ATOM 1222 O O . ARG A 1 159 ? -8.197 11.170 -0.807 1.00 89.69 159 ARG A O 1
ATOM 1229 N N . TRP A 1 160 ? -7.193 12.111 0.969 1.00 92.31 160 TRP A N 1
ATOM 1230 C CA . TRP A 1 160 ? -6.440 10.920 1.382 1.00 92.31 160 TRP A CA 1
ATOM 1231 C C . TRP A 1 160 ? -7.313 9.660 1.452 1.00 92.31 160 TRP A C 1
ATOM 1233 O O . TRP A 1 160 ? -6.944 8.615 0.923 1.00 92.31 160 TRP A O 1
ATOM 1243 N N . ASN A 1 161 ? -8.514 9.760 2.032 1.00 91.69 161 ASN A N 1
ATOM 1244 C CA . ASN A 1 161 ? -9.425 8.621 2.138 1.00 91.69 161 ASN A CA 1
ATOM 1245 C C . ASN A 1 161 ? -9.815 8.047 0.760 1.00 91.69 161 ASN A C 1
ATOM 1247 O O . ASN A 1 161 ? -9.847 6.827 0.590 1.00 91.69 161 ASN A O 1
ATOM 1251 N N . SER A 1 162 ? -10.065 8.909 -0.228 1.00 90.81 162 SER A N 1
ATOM 1252 C CA . SER A 1 162 ? -10.377 8.511 -1.607 1.00 90.81 162 SER A CA 1
ATOM 1253 C C . SER A 1 162 ? -9.159 7.902 -2.307 1.00 90.81 162 SER A C 1
ATOM 1255 O O . SER A 1 162 ? -9.285 6.892 -3.006 1.00 90.81 162 SER A O 1
ATOM 1257 N N . ILE A 1 163 ? -7.962 8.448 -2.057 1.00 92.94 163 ILE A N 1
ATOM 1258 C CA . ILE A 1 163 ? -6.694 7.889 -2.548 1.00 92.94 163 ILE A CA 1
ATOM 1259 C C . ILE A 1 163 ? -6.489 6.479 -1.987 1.00 92.94 163 ILE A C 1
ATOM 1261 O O . ILE A 1 163 ? -6.312 5.538 -2.758 1.00 92.94 163 ILE A O 1
ATOM 1265 N N . CYS A 1 164 ? -6.602 6.300 -0.670 1.00 93.75 164 CYS A N 1
ATOM 1266 C CA . CYS A 1 164 ? -6.513 4.997 -0.012 1.00 93.75 164 CYS A CA 1
ATOM 1267 C C . CYS A 1 164 ? -7.476 3.973 -0.605 1.00 93.75 164 CYS A C 1
ATOM 1269 O O . CYS A 1 164 ? -7.060 2.872 -0.954 1.00 93.75 164 CYS A O 1
ATOM 1271 N N . ARG A 1 165 ? -8.759 4.325 -0.754 1.00 93.94 165 ARG A N 1
ATOM 1272 C CA . ARG A 1 165 ? -9.765 3.434 -1.357 1.00 93.94 165 ARG A CA 1
ATOM 1273 C C . ARG A 1 165 ? -9.398 3.031 -2.780 1.00 93.94 165 ARG A C 1
ATOM 1275 O O . ARG A 1 165 ? -9.564 1.867 -3.143 1.00 93.94 165 ARG A O 1
ATOM 1282 N N . THR A 1 166 ? -8.873 3.968 -3.561 1.00 94.25 166 THR A N 1
ATOM 1283 C CA . THR A 1 166 ? -8.448 3.708 -4.938 1.00 94.25 166 THR A CA 1
ATOM 1284 C C . THR A 1 166 ? -7.237 2.778 -4.982 1.00 94.25 166 THR A C 1
ATOM 1286 O O . THR A 1 166 ? -7.241 1.818 -5.745 1.00 94.25 166 THR A O 1
ATOM 1289 N N . LEU A 1 167 ? -6.232 2.997 -4.127 1.00 95.50 167 LEU A N 1
ATOM 1290 C CA . LEU A 1 167 ? -5.064 2.115 -4.021 1.00 95.50 167 LEU A CA 1
ATOM 1291 C C . LEU A 1 167 ? -5.443 0.714 -3.522 1.00 95.50 167 LEU A C 1
ATOM 1293 O O . LEU A 1 167 ? -4.890 -0.274 -3.998 1.00 95.50 167 LEU A O 1
ATOM 1297 N N . ILE A 1 168 ? -6.415 0.612 -2.609 1.00 94.75 168 ILE A N 1
ATOM 1298 C CA . ILE A 1 168 ? -6.951 -0.680 -2.164 1.00 94.75 168 ILE A CA 1
ATOM 1299 C C . ILE A 1 168 ? -7.658 -1.394 -3.317 1.00 94.75 168 ILE A C 1
ATOM 1301 O O . ILE A 1 168 ? -7.348 -2.548 -3.589 1.00 94.75 168 ILE A O 1
ATOM 1305 N N . SER A 1 169 ? -8.527 -0.691 -4.045 1.00 93.81 169 SER A N 1
ATOM 1306 C CA . SER A 1 169 ? -9.251 -1.254 -5.193 1.00 93.81 169 SER A CA 1
ATOM 1307 C C . SER A 1 169 ? -8.304 -1.682 -6.318 1.00 93.81 169 SER A C 1
ATOM 1309 O O . SER A 1 169 ? -8.514 -2.709 -6.959 1.00 93.81 169 SER A O 1
ATOM 1311 N N . LEU A 1 170 ? -7.231 -0.917 -6.541 1.00 95.00 170 LEU A N 1
ATOM 1312 C CA . LEU A 1 170 ? -6.154 -1.272 -7.459 1.00 95.00 170 LEU A CA 1
ATOM 1313 C C . LEU A 1 170 ? -5.434 -2.547 -7.011 1.00 95.00 170 LEU A C 1
ATOM 1315 O O . LEU A 1 170 ? -5.189 -3.428 -7.832 1.00 95.00 170 LEU A O 1
ATOM 1319 N N . SER A 1 171 ? -5.116 -2.657 -5.720 1.00 94.81 171 SER A N 1
ATOM 1320 C CA . SER A 1 171 ? -4.503 -3.860 -5.157 1.00 94.81 171 SER A CA 1
ATOM 1321 C C . SER A 1 171 ? -5.404 -5.084 -5.340 1.00 94.81 171 SER A C 1
ATOM 1323 O O . SER A 1 171 ? -4.957 -6.098 -5.870 1.00 94.81 171 SER A O 1
ATOM 1325 N N . ASP A 1 172 ? -6.695 -4.962 -5.026 1.00 93.12 172 ASP A N 1
ATOM 1326 C CA . ASP A 1 172 ? -7.679 -6.035 -5.206 1.00 93.12 172 ASP A CA 1
ATOM 1327 C C . ASP A 1 172 ? -7.804 -6.465 -6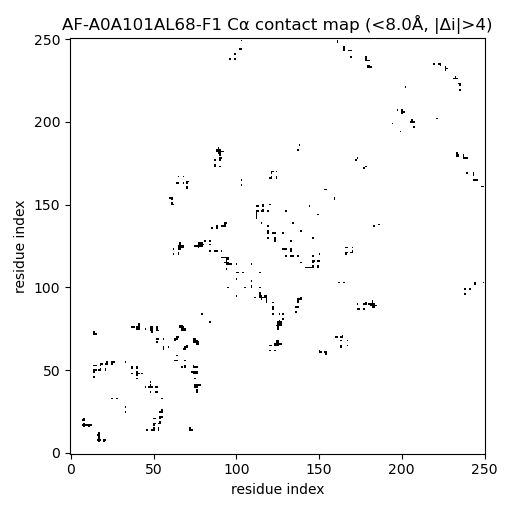.675 1.00 93.12 172 ASP A C 1
ATOM 1329 O O . ASP A 1 172 ? -7.838 -7.661 -6.985 1.00 93.12 172 ASP A O 1
ATOM 1333 N N . TYR A 1 173 ? -7.815 -5.497 -7.596 1.00 93.94 173 TYR A N 1
ATOM 1334 C CA . TYR A 1 173 ? -7.823 -5.773 -9.029 1.00 93.94 173 TYR A CA 1
ATOM 1335 C C . TYR A 1 173 ? -6.582 -6.557 -9.459 1.00 93.94 173 TYR A C 1
ATOM 1337 O O . TYR A 1 173 ? -6.713 -7.570 -10.137 1.00 93.94 173 TYR A O 1
ATOM 1345 N N . LEU A 1 174 ? -5.388 -6.127 -9.048 1.00 93.50 174 LEU A N 1
ATOM 1346 C CA . LEU A 1 174 ? -4.132 -6.770 -9.440 1.00 93.50 174 LEU A CA 1
ATOM 1347 C C . LEU A 1 174 ? -3.960 -8.159 -8.814 1.00 93.50 174 LEU A C 1
ATOM 1349 O O . LEU A 1 174 ? -3.409 -9.043 -9.462 1.00 93.50 174 LEU A O 1
ATOM 1353 N N . VAL A 1 175 ? -4.471 -8.388 -7.600 1.00 92.12 175 VAL A N 1
ATOM 1354 C CA . VAL A 1 175 ? -4.519 -9.734 -7.002 1.00 92.12 175 VAL A CA 1
ATOM 1355 C C . VAL A 1 175 ? -5.450 -10.655 -7.795 1.00 92.12 175 VAL A C 1
ATOM 1357 O O . VAL A 1 175 ? -5.132 -11.824 -7.988 1.00 92.12 175 VAL A O 1
ATOM 1360 N N . THR A 1 176 ? -6.593 -10.143 -8.257 1.00 91.88 176 THR A N 1
ATOM 1361 C CA . THR A 1 176 ? -7.638 -10.972 -8.879 1.00 91.88 176 THR A CA 1
ATOM 1362 C C . THR A 1 176 ? -7.409 -11.201 -10.374 1.00 91.88 176 THR A C 1
ATOM 1364 O O . THR A 1 176 ? -7.609 -12.304 -10.870 1.00 91.88 176 THR A O 1
ATOM 1367 N N . GLN A 1 177 ? -7.045 -10.148 -11.105 1.00 91.44 177 GLN A N 1
ATOM 1368 C CA . GLN A 1 177 ? -6.937 -10.138 -12.569 1.00 91.44 177 GLN A CA 1
ATOM 1369 C C . GLN A 1 177 ? -5.482 -10.175 -13.049 1.00 91.44 177 GLN A C 1
ATOM 1371 O O . GLN A 1 177 ? -5.223 -10.550 -14.190 1.00 91.44 177 GLN A O 1
ATOM 1376 N N . GLY A 1 178 ? -4.527 -9.793 -12.197 1.00 90.06 178 GLY A N 1
ATOM 1377 C CA . GLY A 1 178 ? -3.127 -9.668 -12.580 1.00 90.06 178 GLY A CA 1
ATOM 1378 C C . GLY A 1 178 ? -2.845 -8.455 -13.469 1.00 90.06 178 GLY A C 1
ATOM 1379 O O . GLY A 1 178 ? -3.579 -7.464 -13.489 1.00 90.06 178 GLY A O 1
ATOM 1380 N N . SER A 1 179 ? -1.730 -8.543 -14.190 1.00 90.94 179 SER A N 1
ATOM 1381 C CA . SER A 1 179 ? -1.258 -7.552 -15.155 1.00 90.94 179 SER A CA 1
ATOM 1382 C C . SER A 1 179 ? -0.949 -8.247 -16.472 1.00 90.94 179 SER A C 1
ATOM 1384 O O . SER A 1 179 ? -0.407 -9.350 -16.469 1.00 90.94 179 SER A O 1
ATOM 1386 N N . GLU A 1 180 ? -1.244 -7.588 -17.592 1.00 89.81 180 GLU A N 1
ATOM 1387 C CA . GLU A 1 180 ? -0.841 -8.071 -18.923 1.00 89.81 180 GLU A CA 1
ATOM 1388 C C . GLU A 1 180 ? 0.680 -8.000 -19.129 1.00 89.81 180 GLU A C 1
ATOM 1390 O O . GLU A 1 180 ? 1.227 -8.647 -20.017 1.00 89.81 180 GLU A O 1
ATOM 1395 N N . ILE A 1 181 ? 1.371 -7.212 -18.300 1.00 87.62 181 ILE A N 1
ATOM 1396 C CA . ILE A 1 181 ? 2.824 -7.050 -18.314 1.00 87.62 181 ILE A CA 1
ATOM 1397 C C . ILE A 1 181 ? 3.436 -7.705 -17.075 1.00 87.62 181 ILE A C 1
ATOM 1399 O O . ILE A 1 181 ? 3.054 -7.381 -15.945 1.00 87.62 181 ILE A O 1
ATOM 1403 N N . ASP A 1 182 ? 4.463 -8.533 -17.282 1.00 89.25 182 ASP A N 1
ATOM 1404 C CA . ASP A 1 182 ? 5.326 -9.047 -16.216 1.00 89.25 182 ASP A CA 1
ATOM 1405 C C . ASP A 1 182 ? 6.405 -8.003 -15.888 1.00 89.25 182 ASP A C 1
ATOM 1407 O O . ASP A 1 182 ? 7.499 -7.945 -16.466 1.00 89.25 182 ASP A O 1
ATOM 1411 N N . TYR A 1 183 ? 6.104 -7.133 -14.926 1.00 90.94 183 TYR A N 1
ATOM 1412 C CA . TYR A 1 183 ? 7.016 -6.070 -14.524 1.00 90.94 183 TYR A CA 1
ATOM 1413 C C . TYR A 1 183 ? 8.274 -6.594 -13.831 1.00 90.94 183 TYR A C 1
ATOM 1415 O O . TYR A 1 183 ? 9.313 -5.930 -13.893 1.00 90.94 183 TYR A O 1
ATOM 1423 N N . ALA A 1 184 ? 8.236 -7.776 -13.205 1.00 88.25 184 ALA A N 1
ATOM 1424 C CA . ALA A 1 184 ? 9.441 -8.379 -12.639 1.00 88.25 184 ALA A CA 1
ATOM 1425 C C . ALA A 1 184 ? 10.433 -8.755 -13.742 1.00 88.25 184 ALA A C 1
ATOM 1427 O O . ALA A 1 184 ? 11.632 -8.488 -13.610 1.00 88.25 184 ALA A O 1
ATOM 1428 N N . ARG A 1 185 ? 9.937 -9.305 -14.853 1.00 86.44 185 ARG A N 1
ATOM 1429 C CA . ARG A 1 185 ? 10.737 -9.564 -16.052 1.00 86.44 185 ARG A CA 1
ATOM 1430 C C . ARG A 1 185 ? 11.238 -8.272 -16.674 1.00 86.44 185 ARG A C 1
ATOM 1432 O O . ARG A 1 185 ? 12.438 -8.159 -16.917 1.00 86.44 185 ARG A O 1
ATOM 1439 N N . ARG A 1 186 ? 10.380 -7.258 -16.833 1.00 83.31 186 ARG A N 1
ATOM 1440 C CA . ARG A 1 186 ? 10.793 -5.962 -17.402 1.00 83.31 186 ARG A CA 1
ATOM 1441 C C . ARG A 1 186 ? 11.890 -5.257 -16.628 1.00 83.31 186 ARG A C 1
ATOM 1443 O O . ARG A 1 186 ? 12.742 -4.627 -17.243 1.00 83.31 186 ARG A O 1
ATOM 1450 N N . ARG A 1 187 ? 11.911 -5.377 -15.300 1.00 84.50 187 ARG A N 1
ATOM 1451 C CA . ARG A 1 187 ? 12.989 -4.820 -14.466 1.00 84.50 187 ARG A CA 1
ATOM 1452 C C . ARG A 1 187 ? 14.336 -5.510 -14.685 1.00 84.50 187 ARG A C 1
ATOM 1454 O O . ARG A 1 187 ? 15.371 -4.888 -14.467 1.00 84.50 187 ARG A O 1
ATOM 1461 N N . LYS A 1 188 ? 14.324 -6.777 -15.108 1.00 82.12 188 LYS A N 1
ATOM 1462 C CA . LYS A 1 188 ? 15.527 -7.565 -15.416 1.00 82.12 188 LYS A CA 1
ATOM 1463 C C . LYS A 1 188 ? 15.979 -7.421 -16.866 1.00 82.12 188 LYS A C 1
ATOM 1465 O O . LYS A 1 188 ? 17.096 -7.829 -17.176 1.00 82.12 188 LYS A O 1
ATOM 1470 N N . LEU A 1 189 ? 15.140 -6.861 -17.742 1.00 76.69 189 LEU A N 1
ATOM 1471 C CA . LEU A 1 189 ? 15.544 -6.551 -19.106 1.00 76.69 189 LEU A CA 1
ATOM 1472 C C . LEU A 1 189 ? 16.658 -5.511 -19.055 1.00 76.69 189 LEU A C 1
ATOM 1474 O O . LEU A 1 189 ? 16.453 -4.340 -18.732 1.00 76.69 189 LEU A O 1
ATOM 1478 N N . VAL A 1 190 ? 17.866 -5.965 -19.364 1.00 60.97 190 VAL A N 1
ATOM 1479 C CA . VAL A 1 190 ? 18.989 -5.073 -19.582 1.00 60.97 190 VAL A CA 1
ATOM 1480 C C . VAL A 1 190 ? 18.782 -4.474 -20.964 1.00 60.97 190 VAL A C 1
ATOM 1482 O O . VAL A 1 190 ? 19.054 -5.116 -21.975 1.00 60.97 190 VAL A O 1
ATOM 1485 N N . TYR A 1 191 ? 18.317 -3.229 -21.011 1.00 57.19 191 TYR A N 1
ATOM 1486 C CA . TYR A 1 191 ? 18.443 -2.392 -22.202 1.00 57.19 191 TYR A CA 1
ATOM 1487 C C . TYR A 1 191 ? 19.930 -2.014 -22.350 1.00 57.19 191 TYR A C 1
ATOM 1489 O O . TYR A 1 191 ? 20.336 -0.882 -22.106 1.00 57.19 191 TYR A O 1
ATOM 1497 N N . SER A 1 192 ? 20.780 -3.011 -22.625 1.00 43.81 192 SER A N 1
ATOM 1498 C CA . SER A 1 192 ? 22.234 -2.866 -22.798 1.00 43.81 192 SER A CA 1
ATOM 1499 C C . SER A 1 192 ? 22.580 -2.216 -24.127 1.00 43.81 192 SER A C 1
ATOM 1501 O O . SER A 1 192 ? 23.660 -1.648 -24.268 1.00 43.81 192 SER A O 1
ATOM 1503 N N . ALA A 1 193 ? 21.643 -2.210 -25.069 1.00 45.31 193 ALA A N 1
ATOM 1504 C CA . ALA A 1 193 ? 21.668 -1.239 -26.134 1.00 45.31 193 ALA A CA 1
ATOM 1505 C C . ALA A 1 193 ? 21.318 0.124 -25.520 1.00 45.31 193 ALA A C 1
ATOM 1507 O O . ALA A 1 193 ? 20.165 0.556 -25.522 1.00 45.31 193 ALA A O 1
ATOM 1508 N N . ARG A 1 194 ? 22.342 0.858 -25.055 1.00 45.16 194 ARG A N 1
ATOM 1509 C CA . ARG A 1 194 ? 22.384 2.269 -25.451 1.00 45.16 194 ARG A CA 1
ATOM 1510 C C . ARG A 1 194 ? 22.114 2.218 -26.943 1.00 45.16 194 ARG A C 1
ATOM 1512 O O . ARG A 1 194 ? 22.915 1.631 -27.660 1.00 45.16 194 ARG A O 1
ATOM 1519 N N . LEU A 1 195 ? 20.946 2.686 -27.369 1.00 50.25 195 LEU A N 1
ATOM 1520 C CA . LEU A 1 195 ? 20.713 2.912 -28.781 1.00 50.25 195 LEU A CA 1
ATOM 1521 C C . LEU A 1 195 ? 21.870 3.801 -29.223 1.00 50.25 195 LEU A C 1
ATOM 1523 O O . LEU A 1 195 ? 21.934 4.969 -28.831 1.00 50.25 195 LEU A O 1
ATOM 1527 N N . GLU A 1 196 ? 22.836 3.211 -29.927 1.00 54.91 196 GLU A N 1
ATOM 1528 C CA . GLU A 1 196 ? 23.878 3.965 -30.597 1.00 54.91 196 GLU A CA 1
ATOM 1529 C C . GLU A 1 196 ? 23.142 4.999 -31.447 1.00 54.91 196 GLU A C 1
ATOM 1531 O O . GLU A 1 196 ? 22.080 4.716 -32.009 1.00 54.91 196 GLU A O 1
ATOM 1536 N N . TRP A 1 197 ? 23.660 6.221 -31.525 1.00 52.31 197 TRP A N 1
ATOM 1537 C CA . TRP A 1 197 ? 22.995 7.306 -32.253 1.00 52.31 197 TRP A CA 1
ATOM 1538 C C . TRP A 1 197 ? 22.574 6.888 -33.677 1.00 52.31 197 TRP A C 1
ATOM 1540 O O . TRP A 1 197 ? 21.517 7.270 -34.172 1.00 52.31 197 TRP A O 1
ATOM 1550 N N . GLN A 1 198 ? 23.363 6.011 -34.298 1.00 53.16 198 GLN A N 1
ATOM 1551 C CA . GLN A 1 198 ? 23.107 5.433 -35.615 1.00 53.16 198 GLN A CA 1
ATOM 1552 C C . GLN A 1 198 ? 21.909 4.473 -35.641 1.00 53.16 198 GLN A C 1
ATOM 1554 O O . GLN A 1 198 ? 21.146 4.468 -36.607 1.00 53.16 198 GLN A O 1
ATOM 1559 N N . ASP A 1 199 ? 21.716 3.681 -34.584 1.00 55.50 199 ASP A N 1
ATOM 1560 C CA . ASP A 1 199 ? 20.526 2.845 -34.434 1.00 55.50 199 ASP A CA 1
ATOM 1561 C C . ASP A 1 199 ? 19.287 3.719 -34.251 1.00 55.50 199 ASP A C 1
ATOM 1563 O O . ASP A 1 199 ? 18.250 3.401 -34.818 1.00 55.50 199 ASP A O 1
ATOM 15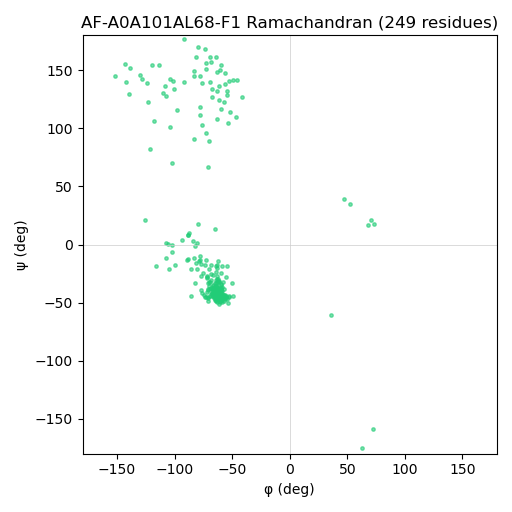67 N N . TRP A 1 200 ? 19.428 4.854 -33.557 1.00 56.56 200 TRP A N 1
ATOM 1568 C CA . TRP A 1 200 ? 18.397 5.882 -33.379 1.00 56.56 200 TRP A CA 1
ATOM 1569 C C . TRP A 1 200 ? 17.967 6.538 -34.703 1.00 56.56 200 TRP A C 1
ATOM 1571 O O . TRP A 1 200 ? 16.779 6.710 -34.965 1.00 56.56 200 TRP A O 1
ATOM 1581 N N . LEU A 1 201 ? 18.917 6.883 -35.571 1.00 52.34 201 LEU A N 1
ATOM 1582 C CA . LEU A 1 201 ? 18.634 7.461 -36.892 1.00 52.34 201 LEU A CA 1
ATOM 1583 C C . LEU A 1 201 ? 17.963 6.450 -37.829 1.00 52.34 201 LEU A C 1
ATOM 1585 O O . LEU A 1 201 ? 16.967 6.761 -38.483 1.00 52.34 201 LEU A O 1
ATOM 1589 N N . ARG A 1 202 ? 18.440 5.197 -37.812 1.00 51.69 202 ARG A N 1
ATOM 1590 C CA . ARG A 1 202 ? 17.845 4.088 -38.577 1.00 51.69 202 ARG A CA 1
ATOM 1591 C C . ARG A 1 202 ? 16.403 3.814 -38.152 1.00 51.69 202 ARG A C 1
ATOM 1593 O O . ARG A 1 202 ? 15.551 3.525 -38.984 1.00 51.69 202 ARG A O 1
ATOM 1600 N N . ILE A 1 203 ? 16.147 3.935 -36.857 1.00 55.59 203 ILE A N 1
ATOM 1601 C CA . ILE A 1 203 ? 14.834 3.862 -36.220 1.00 55.59 203 ILE A CA 1
ATOM 1602 C C . ILE A 1 203 ? 13.897 4.977 -36.698 1.00 55.59 203 ILE A C 1
ATOM 1604 O O . ILE A 1 203 ? 12.719 4.719 -36.933 1.00 55.59 203 ILE A O 1
ATOM 1608 N N . ARG A 1 204 ? 14.417 6.190 -36.914 1.00 45.72 204 ARG A N 1
ATOM 1609 C CA . ARG A 1 204 ? 13.651 7.321 -37.455 1.00 45.72 204 ARG A CA 1
ATOM 1610 C C . ARG A 1 204 ? 13.416 7.280 -38.967 1.00 45.72 204 ARG A C 1
ATOM 1612 O O . ARG A 1 204 ? 12.584 8.038 -39.452 1.00 45.72 204 ARG A O 1
ATOM 1619 N N . GLY A 1 205 ? 14.116 6.416 -39.702 1.00 51.34 205 GLY A N 1
ATOM 1620 C CA . GLY A 1 205 ? 14.106 6.430 -41.168 1.00 51.34 205 GLY A CA 1
ATOM 1621 C C . GLY A 1 205 ? 14.891 7.601 -41.777 1.00 51.34 205 GLY A C 1
ATOM 1622 O O . GLY A 1 205 ? 14.704 7.906 -42.950 1.00 51.34 205 GLY A O 1
ATOM 1623 N N . GLU A 1 206 ? 15.765 8.248 -40.998 1.00 46.91 206 GLU A N 1
ATOM 1624 C CA . GLU A 1 206 ? 16.569 9.403 -41.413 1.00 46.91 206 GLU A CA 1
ATOM 1625 C C . GLU A 1 206 ? 18.029 8.986 -41.676 1.00 46.91 206 GLU A C 1
ATOM 1627 O O . GLU A 1 206 ? 18.603 8.151 -40.969 1.00 46.91 206 GLU A O 1
ATOM 1632 N N . SER A 1 207 ? 18.647 9.576 -42.703 1.00 51.50 207 SER A N 1
ATOM 1633 C CA . SER A 1 207 ? 20.082 9.413 -42.986 1.00 51.50 207 SER A CA 1
ATOM 1634 C C . SER A 1 207 ? 20.889 10.292 -42.027 1.00 51.50 207 SER A C 1
ATOM 1636 O O . SER A 1 207 ? 20.451 11.385 -41.690 1.00 51.50 207 SER A O 1
ATOM 1638 N N . ALA A 1 208 ? 22.070 9.840 -41.596 1.00 47.66 208 ALA A N 1
ATOM 1639 C CA . ALA A 1 208 ? 22.846 10.410 -40.484 1.00 47.66 208 ALA A CA 1
ATOM 1640 C C . ALA A 1 208 ? 23.394 11.848 -40.650 1.00 47.66 208 ALA A C 1
ATOM 1642 O O . ALA A 1 208 ? 24.239 12.257 -39.855 1.00 47.66 208 ALA A O 1
ATOM 1643 N N . ASP A 1 209 ? 22.933 12.598 -41.648 1.00 48.91 209 ASP A N 1
ATOM 1644 C CA . ASP A 1 209 ? 23.510 13.878 -42.073 1.00 48.91 209 ASP A CA 1
ATOM 1645 C C . ASP A 1 209 ? 22.676 15.111 -41.665 1.00 48.91 209 ASP A C 1
ATOM 1647 O O . ASP A 1 209 ? 23.070 16.243 -41.928 1.00 48.91 209 ASP A O 1
ATOM 1651 N N . GLU A 1 210 ? 21.538 14.933 -40.981 1.00 46.09 210 GLU A N 1
ATOM 1652 C CA . GLU A 1 210 ? 20.687 16.052 -40.554 1.00 46.09 210 GLU A CA 1
ATOM 1653 C C . GLU A 1 210 ? 20.751 16.326 -39.040 1.00 46.09 210 GLU A C 1
ATOM 1655 O O . GLU A 1 210 ? 20.596 15.462 -38.176 1.00 46.09 210 GLU A O 1
ATOM 1660 N N . THR A 1 211 ? 2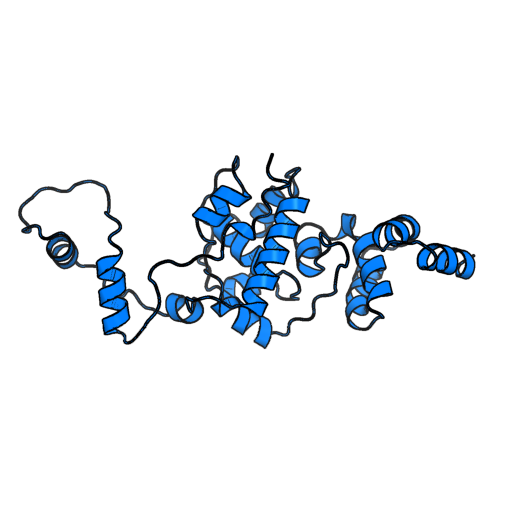1.021 17.595 -38.738 1.00 47.22 211 THR A N 1
ATOM 1661 C CA . THR A 1 211 ? 21.180 18.223 -37.422 1.00 47.22 211 THR A CA 1
ATOM 1662 C C . THR A 1 211 ? 20.103 17.864 -36.383 1.00 47.22 211 THR A C 1
ATOM 1664 O O . THR A 1 211 ? 18.910 17.822 -36.666 1.00 47.22 211 THR A O 1
ATOM 1667 N N . LEU A 1 212 ? 20.552 17.701 -35.131 1.00 38.88 212 LEU A N 1
ATOM 1668 C CA . LEU A 1 212 ? 19.775 17.420 -33.913 1.00 38.88 212 LEU A CA 1
ATOM 1669 C C . LEU A 1 212 ? 18.451 18.206 -33.767 1.00 38.88 212 LEU A C 1
ATOM 1671 O O . LEU A 1 212 ? 18.485 19.432 -33.631 1.00 38.88 212 LEU A O 1
ATOM 1675 N N . PRO A 1 213 ? 17.319 17.517 -33.532 1.00 36.00 213 PRO A N 1
ATOM 1676 C CA . PRO A 1 213 ? 16.229 18.036 -32.720 1.00 36.00 213 PRO A CA 1
ATOM 1677 C C . PRO A 1 213 ? 16.390 17.614 -31.247 1.00 36.00 213 PRO A C 1
ATOM 1679 O O . PRO A 1 213 ? 16.780 16.496 -30.916 1.00 36.00 213 PRO A O 1
ATOM 1682 N N . ARG A 1 214 ? 16.079 18.550 -30.346 1.00 38.94 214 ARG A N 1
ATOM 1683 C CA . ARG A 1 214 ? 16.286 18.512 -28.883 1.00 38.94 214 ARG A CA 1
ATOM 1684 C C . ARG A 1 214 ? 15.246 17.696 -28.095 1.00 38.94 214 ARG A C 1
ATOM 1686 O O . ARG A 1 214 ? 15.139 17.857 -26.882 1.00 38.94 214 ARG A O 1
ATOM 1693 N N . THR A 1 215 ? 14.493 16.821 -28.746 1.00 40.09 215 THR A N 1
ATOM 1694 C CA . THR A 1 215 ? 13.413 16.052 -28.114 1.00 40.09 215 THR A CA 1
ATOM 1695 C C . THR A 1 215 ? 13.415 14.624 -28.635 1.00 40.09 215 THR A C 1
ATOM 1697 O O . THR A 1 215 ? 13.461 14.403 -29.839 1.00 40.09 215 THR A O 1
ATOM 1700 N N . ALA A 1 216 ? 13.385 13.655 -27.719 1.00 36.19 216 ALA A N 1
ATOM 1701 C CA . ALA A 1 216 ? 13.318 12.233 -28.032 1.00 36.19 216 ALA A CA 1
ATOM 1702 C C . ALA A 1 216 ? 11.881 11.837 -28.426 1.00 36.19 216 ALA A C 1
ATOM 1704 O O . ALA A 1 216 ? 10.989 11.963 -27.583 1.00 36.19 216 ALA A O 1
ATOM 1705 N N . PRO A 1 217 ? 11.621 11.348 -29.654 1.00 40.50 217 PRO A N 1
ATOM 1706 C CA . PRO A 1 217 ? 10.351 10.696 -29.939 1.00 40.50 217 PRO A CA 1
ATOM 1707 C C . PRO A 1 217 ? 10.199 9.362 -29.195 1.00 40.50 217 PRO A C 1
ATOM 1709 O O . PRO A 1 217 ? 11.091 8.516 -29.184 1.00 40.50 217 PRO A O 1
ATOM 1712 N N . GLN A 1 218 ? 9.026 9.183 -28.589 1.00 50.62 218 GLN A N 1
ATOM 1713 C CA . GLN A 1 218 ? 8.487 7.907 -28.130 1.00 50.62 218 GLN A CA 1
ATOM 1714 C C . GLN A 1 218 ? 7.949 7.167 -29.363 1.00 50.62 218 GLN A C 1
ATOM 1716 O O . GLN A 1 218 ? 6.970 7.618 -29.952 1.00 50.62 218 GLN A O 1
ATOM 1721 N N . GLN A 1 219 ? 8.571 6.064 -29.788 1.00 53.62 219 GLN A N 1
ATOM 1722 C CA . GLN A 1 219 ? 7.994 5.206 -30.831 1.00 53.62 219 GLN A CA 1
ATOM 1723 C C . GLN A 1 219 ? 7.721 3.794 -30.282 1.00 53.62 219 GLN A C 1
ATOM 1725 O O . GLN A 1 219 ? 8.662 3.023 -30.074 1.00 53.62 219 GLN A O 1
ATOM 1730 N N . PRO A 1 220 ? 6.445 3.433 -30.031 1.00 53.62 220 PRO A N 1
ATOM 1731 C CA . PRO A 1 220 ? 6.065 2.134 -29.466 1.00 53.62 220 PRO A CA 1
ATOM 1732 C C . PRO A 1 220 ? 6.399 0.941 -30.383 1.00 53.62 220 PRO A C 1
ATOM 1734 O O . PRO A 1 220 ? 6.634 -0.165 -29.892 1.00 53.62 220 PRO A O 1
ATOM 1737 N N . ASP A 1 221 ? 6.514 1.161 -31.695 1.00 55.88 221 ASP A N 1
ATOM 1738 C CA . ASP A 1 221 ? 6.736 0.099 -32.687 1.00 55.88 221 ASP A CA 1
ATOM 1739 C C . ASP A 1 221 ? 8.087 -0.613 -32.532 1.00 55.88 221 ASP A C 1
ATOM 1741 O O . ASP A 1 221 ? 8.200 -1.820 -32.744 1.00 55.88 221 ASP A O 1
ATOM 1745 N N . GLN A 1 222 ? 9.126 0.094 -32.092 1.00 62.22 222 GLN A N 1
ATOM 1746 C CA . GLN A 1 222 ? 10.463 -0.493 -31.937 1.00 62.22 222 GLN A CA 1
ATOM 1747 C C . GLN A 1 222 ? 10.628 -1.245 -30.631 1.00 62.22 222 GLN A C 1
ATOM 1749 O O . GLN A 1 222 ? 11.308 -2.272 -30.592 1.00 62.22 222 GLN A O 1
ATOM 1754 N N . ALA A 1 223 ? 9.965 -0.774 -29.576 1.00 62.91 223 ALA A N 1
ATOM 1755 C CA . ALA A 1 223 ? 9.872 -1.512 -28.330 1.00 62.91 223 ALA A CA 1
ATOM 1756 C C . ALA A 1 223 ? 9.134 -2.844 -28.555 1.00 62.91 223 ALA A C 1
ATOM 1758 O O . ALA A 1 223 ? 9.623 -3.882 -28.111 1.00 62.91 223 ALA A O 1
ATOM 1759 N N . LEU A 1 224 ? 8.043 -2.849 -29.335 1.00 64.50 224 LEU A N 1
ATOM 1760 C CA . LEU A 1 224 ? 7.340 -4.079 -29.724 1.00 64.50 224 LEU A CA 1
ATOM 1761 C C . LEU A 1 224 ? 8.243 -5.036 -30.514 1.00 64.50 224 LEU A C 1
ATOM 1763 O O . LEU A 1 224 ? 8.299 -6.228 -30.210 1.00 64.50 224 LEU A O 1
ATOM 1767 N N . VAL A 1 225 ? 8.983 -4.531 -31.508 1.00 66.56 225 VAL A N 1
ATOM 1768 C CA . VAL A 1 225 ? 9.916 -5.352 -32.300 1.00 66.56 225 VAL A CA 1
ATOM 1769 C C . VAL A 1 225 ? 11.017 -5.951 -31.422 1.00 66.56 225 VAL A C 1
ATOM 1771 O O . VAL A 1 225 ? 11.372 -7.118 -31.593 1.00 66.5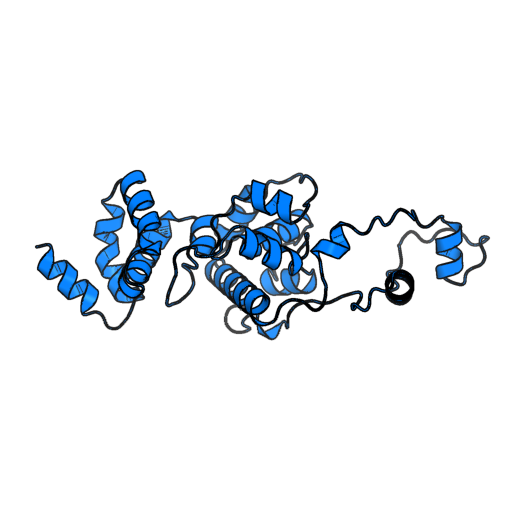6 225 VAL A O 1
ATOM 1774 N N . HIS A 1 226 ? 11.548 -5.188 -30.466 1.00 68.00 226 HIS A N 1
ATOM 1775 C CA . HIS A 1 226 ? 12.565 -5.679 -29.542 1.00 68.00 226 HIS A CA 1
ATOM 1776 C C . HIS A 1 226 ? 12.021 -6.766 -28.603 1.00 68.00 226 HIS A C 1
ATOM 1778 O O . HIS A 1 226 ? 12.660 -7.806 -28.455 1.00 68.00 226 HIS A O 1
ATOM 1784 N N . LEU A 1 227 ? 10.824 -6.578 -28.035 1.00 72.56 227 LEU A N 1
ATOM 1785 C CA . LEU A 1 227 ? 10.177 -7.589 -27.189 1.00 72.56 227 LEU A CA 1
ATOM 1786 C C . LEU A 1 227 ? 9.928 -8.894 -27.957 1.00 72.56 227 LEU A C 1
ATOM 1788 O O . LEU A 1 227 ? 10.320 -9.960 -27.481 1.00 72.56 227 LEU A O 1
ATOM 1792 N N . ARG A 1 228 ? 9.407 -8.818 -29.190 1.00 73.81 228 ARG A N 1
ATOM 1793 C CA . ARG A 1 228 ? 9.220 -10.008 -30.042 1.00 73.81 228 ARG A CA 1
ATOM 1794 C C . ARG A 1 228 ? 10.532 -10.730 -30.341 1.00 73.81 228 ARG A C 1
ATOM 1796 O O . ARG A 1 228 ? 10.561 -11.956 -30.330 1.00 73.81 228 ARG A O 1
ATOM 1803 N N . ARG A 1 229 ? 11.630 -10.000 -30.575 1.00 73.31 229 ARG A N 1
ATOM 1804 C CA . ARG A 1 229 ? 12.966 -10.601 -30.773 1.00 73.31 229 ARG A CA 1
ATOM 1805 C C . ARG A 1 229 ? 13.463 -11.358 -29.542 1.00 73.31 229 ARG A C 1
ATOM 1807 O O . ARG A 1 229 ? 14.202 -12.322 -29.695 1.00 73.31 229 ARG A O 1
ATOM 1814 N N . LEU A 1 230 ? 13.052 -10.937 -28.349 1.00 74.81 230 LEU A N 1
ATOM 1815 C CA . LEU A 1 230 ? 13.333 -11.632 -27.091 1.00 74.81 230 LEU A CA 1
ATOM 1816 C C . LEU A 1 230 ? 12.331 -12.764 -26.792 1.00 74.81 230 LEU A C 1
ATOM 1818 O O . LEU A 1 230 ? 12.426 -13.383 -25.735 1.00 74.81 230 LEU A O 1
ATOM 1822 N N . GLY A 1 231 ? 11.377 -13.037 -27.690 1.00 77.38 231 GLY A N 1
ATOM 1823 C CA . GLY A 1 231 ? 10.318 -14.028 -27.481 1.00 77.38 231 GLY A CA 1
ATOM 1824 C C . GLY A 1 231 ? 9.278 -13.607 -26.437 1.00 77.38 231 GLY A C 1
ATOM 1825 O O . GLY A 1 231 ? 8.611 -14.464 -25.865 1.00 77.38 231 GLY A O 1
ATOM 1826 N N . ILE A 1 232 ? 9.164 -12.305 -26.154 1.00 80.50 232 ILE A N 1
ATOM 1827 C CA . ILE A 1 232 ? 8.216 -11.748 -25.185 1.00 80.50 232 ILE A CA 1
ATOM 1828 C C . ILE A 1 232 ? 6.988 -11.236 -25.939 1.00 80.50 232 ILE A C 1
ATOM 1830 O O . ILE A 1 232 ? 7.086 -10.288 -26.719 1.00 80.50 232 ILE A O 1
ATOM 1834 N N . ASP A 1 233 ? 5.839 -11.854 -25.675 1.00 80.94 233 ASP A N 1
ATOM 1835 C CA . ASP A 1 233 ? 4.538 -11.478 -26.234 1.00 80.94 233 ASP A CA 1
ATOM 1836 C C . ASP A 1 233 ? 3.721 -10.693 -25.191 1.00 80.94 233 ASP A C 1
ATOM 1838 O O . ASP A 1 233 ? 2.786 -11.202 -24.583 1.00 80.94 233 ASP A O 1
ATOM 1842 N N . GLU A 1 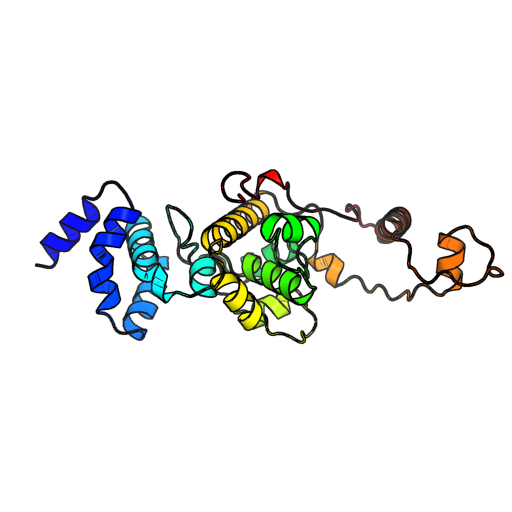234 ? 4.159 -9.462 -24.906 1.00 81.50 234 GLU A N 1
ATOM 1843 C CA . GLU A 1 234 ? 3.527 -8.538 -23.951 1.00 81.50 234 GLU A CA 1
ATOM 1844 C C . GLU A 1 234 ? 3.333 -7.156 -24.607 1.00 81.50 234 GLU A C 1
ATOM 1846 O O . GLU A 1 234 ? 4.199 -6.719 -25.377 1.00 81.50 234 GLU A O 1
ATOM 1851 N N . PRO A 1 235 ? 2.259 -6.410 -24.284 1.00 80.88 235 PRO A N 1
ATOM 1852 C CA . PRO A 1 235 ? 2.031 -5.073 -24.839 1.00 80.88 235 PRO A CA 1
ATOM 1853 C C . PRO A 1 235 ? 3.056 -4.070 -24.297 1.00 80.88 235 PRO A C 1
ATOM 1855 O O . PRO A 1 235 ? 3.357 -4.097 -23.111 1.00 80.88 235 PRO A O 1
ATOM 1858 N N . VAL A 1 236 ? 3.585 -3.140 -25.103 1.00 76.00 236 VAL A N 1
ATOM 1859 C CA . VAL A 1 236 ? 4.613 -2.171 -24.637 1.00 76.00 236 VAL A CA 1
ATOM 1860 C C . VAL A 1 236 ? 4.116 -1.299 -23.490 1.00 76.00 236 VAL A C 1
ATOM 1862 O O . VAL A 1 236 ? 4.854 -1.079 -22.527 1.00 76.00 236 VAL A O 1
ATOM 1865 N N . GLU A 1 237 ? 2.860 -0.877 -23.545 1.00 80.62 237 GLU A N 1
ATOM 1866 C CA . GLU A 1 237 ? 2.201 -0.144 -22.474 1.00 80.62 237 GLU A CA 1
ATOM 1867 C C . GLU A 1 237 ? 0.933 -0.873 -22.057 1.00 80.62 237 GLU A C 1
ATOM 1869 O O . GLU A 1 237 ? 0.178 -1.374 -22.885 1.00 80.62 237 GLU A O 1
ATOM 1874 N N . TRP A 1 238 ? 0.708 -0.913 -20.753 1.00 88.19 238 TRP A N 1
ATOM 1875 C CA . TRP A 1 238 ? -0.527 -1.380 -20.154 1.00 88.19 238 TRP A CA 1
ATOM 1876 C C . TRP A 1 238 ? -0.694 -0.656 -18.834 1.00 88.19 238 TRP A C 1
ATOM 1878 O O . TRP A 1 238 ? 0.297 -0.392 -18.151 1.00 88.19 238 TRP A O 1
ATOM 1888 N N . HIS A 1 239 ? -1.934 -0.355 -18.480 1.00 89.12 239 HIS A N 1
ATOM 1889 C CA . HIS A 1 239 ? -2.317 0.061 -17.144 1.00 89.12 239 HIS A CA 1
ATOM 1890 C C . HIS A 1 239 ? -3.693 -0.530 -16.815 1.00 89.12 239 HIS A C 1
ATOM 1892 O O . HIS A 1 239 ? -4.494 -0.761 -17.725 1.00 89.12 239 HIS A O 1
ATOM 1898 N N . PRO A 1 240 ? -4.034 -0.709 -15.531 1.00 88.38 240 PRO A N 1
ATOM 1899 C CA . PRO A 1 240 ? -5.353 -1.181 -15.141 1.00 88.38 240 PRO A CA 1
ATOM 1900 C C . PRO A 1 240 ? -6.464 -0.235 -15.627 1.00 88.38 240 PRO A C 1
ATOM 1902 O O . PRO A 1 240 ? -6.220 0.966 -15.810 1.00 88.38 240 PRO A O 1
ATOM 1905 N N . PRO A 1 241 ? -7.696 -0.727 -15.831 1.00 89.00 241 PRO A N 1
ATOM 1906 C CA . PRO A 1 241 ? -8.809 0.097 -16.287 1.00 89.00 241 PRO A CA 1
ATOM 1907 C C . PRO A 1 241 ? -9.047 1.318 -15.388 1.00 89.00 241 PRO A C 1
ATOM 1909 O O . PRO A 1 241 ? -9.246 1.182 -14.183 1.00 89.00 241 PRO A O 1
ATOM 1912 N N . LEU A 1 242 ? -9.121 2.515 -15.977 1.00 87.12 242 LEU A N 1
ATOM 1913 C CA . LEU A 1 242 ? -9.309 3.761 -15.215 1.00 87.12 242 LEU A CA 1
ATOM 1914 C C . LEU A 1 242 ? -10.649 3.824 -14.467 1.00 87.12 242 LEU A C 1
ATOM 1916 O O . LEU A 1 242 ? -10.764 4.569 -13.507 1.00 87.12 242 LEU A O 1
ATOM 1920 N N . LYS A 1 243 ? -11.638 3.001 -14.844 1.00 85.31 243 LYS A N 1
ATOM 1921 C CA . LYS A 1 243 ? -12.912 2.848 -14.113 1.00 85.31 243 LYS A CA 1
ATOM 1922 C C . LYS A 1 243 ? -12.748 2.388 -12.655 1.00 85.31 243 LYS A C 1
ATOM 1924 O O . LYS A 1 243 ? -13.689 2.518 -11.884 1.00 85.31 243 LYS A O 1
ATOM 1929 N N . ILE A 1 244 ? -11.588 1.825 -12.294 1.00 84.56 244 ILE A N 1
ATOM 1930 C CA . ILE A 1 244 ? -11.250 1.440 -10.911 1.00 84.56 244 ILE A CA 1
ATOM 1931 C C . ILE A 1 244 ? -10.994 2.685 -10.051 1.00 84.56 244 ILE A C 1
ATOM 1933 O O . ILE A 1 244 ? -11.252 2.674 -8.849 1.00 84.56 244 ILE A O 1
ATOM 1937 N N . ILE A 1 245 ? -10.519 3.772 -10.664 1.00 81.12 245 ILE A N 1
ATOM 1938 C CA . ILE A 1 245 ? -10.445 5.084 -10.031 1.00 81.12 245 ILE A CA 1
ATOM 1939 C C . ILE A 1 245 ? -11.886 5.587 -9.961 1.00 81.12 245 ILE A C 1
ATOM 1941 O O . ILE A 1 245 ? -12.439 6.059 -10.954 1.00 81.12 245 ILE A O 1
ATOM 1945 N N . GLY A 1 246 ? -12.530 5.381 -8.812 1.00 64.56 246 GLY A N 1
ATOM 1946 C CA . GLY A 1 246 ? -13.930 5.731 -8.608 1.00 64.56 246 GLY A CA 1
ATOM 1947 C C . GLY A 1 246 ? -14.182 7.186 -9.002 1.00 64.56 246 GLY A C 1
ATOM 1948 O O . GLY A 1 246 ? -13.687 8.104 -8.359 1.00 64.56 246 GLY A O 1
ATOM 1949 N N . VAL A 1 247 ? -14.970 7.390 -10.060 1.00 43.69 247 VAL A N 1
ATOM 1950 C CA . VAL A 1 247 ? -15.318 8.715 -10.610 1.00 43.69 247 VAL A CA 1
ATOM 1951 C C . VAL A 1 247 ? -16.096 9.573 -9.594 1.00 43.69 247 VAL A C 1
ATOM 1953 O O . VAL A 1 247 ? -16.211 10.779 -9.767 1.00 43.69 247 VAL A O 1
ATOM 1956 N N . ALA A 1 248 ? -16.604 8.970 -8.516 1.00 40.47 248 ALA A N 1
ATOM 1957 C CA . ALA A 1 248 ? -17.554 9.596 -7.603 1.00 40.47 248 ALA A CA 1
ATOM 1958 C C . ALA A 1 248 ? -16.954 10.529 -6.531 1.00 40.47 248 ALA A C 1
ATOM 1960 O O . ALA A 1 248 ? -17.712 11.313 -5.979 1.00 40.47 248 ALA A O 1
ATOM 1961 N N . ASP A 1 249 ? -15.642 10.500 -6.260 1.00 40.03 249 ASP A N 1
ATOM 1962 C CA . ASP A 1 249 ? -15.039 11.279 -5.153 1.00 40.03 249 ASP A CA 1
ATOM 1963 C C . ASP A 1 249 ? -13.866 12.184 -5.606 1.00 40.03 249 ASP A C 1
ATOM 1965 O O . ASP A 1 249 ? -12.995 12.540 -4.805 1.00 40.03 249 ASP A O 1
ATOM 1969 N N . LEU A 1 250 ? -13.784 12.518 -6.903 1.00 43.88 250 LEU A N 1
ATOM 1970 C CA . LEU A 1 250 ? -12.690 13.336 -7.456 1.00 43.88 250 LEU A CA 1
ATOM 1971 C C . LEU A 1 250 ? -13.033 14.812 -7.724 1.00 43.88 250 LEU A C 1
ATOM 1973 O O . LEU A 1 250 ? -12.130 15.549 -8.125 1.00 43.88 250 LEU A O 1
ATOM 1977 N N . THR A 1 251 ? -14.269 15.240 -7.459 1.00 35.34 251 THR A N 1
ATOM 1978 C CA . THR A 1 251 ? -14.696 16.654 -7.466 1.00 35.34 251 THR A CA 1
ATOM 1979 C C . THR A 1 251 ? -14.729 17.241 -6.070 1.00 35.34 251 THR A C 1
ATOM 1981 O O . THR A 1 251 ? -15.342 16.583 -5.200 1.00 35.34 251 THR A O 1
#

Mean predicted aligned error: 10.08 Å

Secondary structure (DSSP, 8-state):
-HHHHHHHHHTSSSHHHHHHHHHHHHHHS-HHHHHHHHHHTTTS-HHHHHHHHHHTGGGSHHHHHHHTTTTSSS-----B-HHHHHHHHHHS-SS--HHHHHHHHTTS---HHHHHHHHHHHHHTTB---HHHHHHHTTPPP-SS-HHHHHHHHHTSTTHHHHHHHHHHHHHHHHHH--SS-HHHHHH--------HHHHHHHHT--TTS---SS----HHHHHHHHHHTT----SS----GGGS-GGG--

Foldseek 3Di:
DVVVLVCVLVPDPALLNSLVSCLVVLVPDDPVVLVVVLVCLQVDDQSVSQSSLLSCVVVLALLRCQQQVNLDRRTGHQDDDPVNLLQLLQLFAQFADPVLCCQLVVPDDDDRLLRNLLRLSLSNRSHPADSVRSCVSNVHPDDPDDSVVSSNVLRPDPCNSLSSQLSNLQSVCCSVPNHLGRNSVVVVPPCVPPPDVVNVCVVVVHDPPDDDDPDDDDDQVVVCVVCVVVVHPGRSDDDPDCVSSPPPRRD

Solvent-accessible surface area (backbone atoms only — not comparable to full-atom values): 14487 Å² total; per-residue (Å²): 112,69,67,64,50,51,51,56,34,70,68,39,98,42,52,66,55,18,8,62,70,44,25,69,59,56,71,71,47,55,74,66,60,50,54,49,54,58,63,45,26,63,80,46,57,68,67,61,25,19,23,54,49,51,34,45,43,91,78,40,52,58,66,39,33,33,15,31,36,41,61,46,89,76,21,44,52,48,72,53,49,74,69,52,50,53,58,52,38,22,47,40,51,46,51,38,55,65,71,58,49,50,68,74,45,69,88,53,90,79,49,71,61,49,24,27,28,52,28,43,52,32,65,26,42,31,27,78,63,48,70,74,53,43,38,57,70,41,64,47,72,92,66,95,62,59,53,65,60,47,42,51,56,47,54,70,38,95,58,30,60,56,49,47,41,32,39,47,51,50,38,53,45,42,73,73,74,49,49,85,45,60,33,54,59,56,73,66,58,74,75,75,67,66,70,48,71,68,56,50,29,60,71,70,75,48,72,95,84,69,81,87,73,99,67,86,83,87,64,68,68,60,55,43,52,52,35,49,74,72,73,43,93,54,64,86,73,85,72,80,68,68,80,61,54,59,82,86,73,78,125

pLDDT: mean 80.24, std 16.04, range [35.34, 96.69]

Radius of gyration: 22.42 Å; Cα contacts (8 Å, |Δi|>4): 281; chains: 1; bounding box: 50×34×76 Å